Protein AF-A0A2I4DVZ6-F1 (afdb_monomer)

Structure (mmCIF, N/CA/C/O backbone):
data_AF-A0A2I4DVZ6-F1
#
_entry.id   AF-A0A2I4DVZ6-F1
#
loop_
_atom_site.group_PDB
_atom_site.id
_atom_site.type_symbol
_atom_site.label_atom_id
_atom_site.label_alt_id
_atom_site.label_comp_id
_atom_site.label_asym_id
_atom_site.label_entity_id
_atom_site.label_seq_id
_atom_site.pdbx_PDB_ins_code
_atom_site.Cartn_x
_atom_site.Cartn_y
_atom_site.Cartn_z
_atom_site.occupancy
_atom_site.B_iso_or_equiv
_atom_site.auth_seq_id
_atom_site.auth_comp_id
_atom_site.auth_asym_id
_atom_site.auth_atom_id
_atom_site.pdbx_PDB_model_num
ATOM 1 N N . MET A 1 1 ? -1.528 18.525 6.954 1.00 49.19 1 MET A N 1
ATOM 2 C CA . MET A 1 1 ? -0.733 17.427 6.354 1.00 49.19 1 MET A CA 1
ATOM 3 C C . MET A 1 1 ? -0.981 17.253 4.850 1.00 49.19 1 MET A C 1
ATOM 5 O O . MET A 1 1 ? -0.132 16.685 4.184 1.00 49.19 1 MET A O 1
ATOM 9 N N . SER A 1 2 ? -2.078 17.773 4.291 1.00 49.25 2 SER A N 1
ATOM 10 C CA . SER A 1 2 ? -2.538 17.444 2.931 1.00 49.25 2 SER A CA 1
ATOM 11 C C . SER A 1 2 ? -1.790 18.159 1.787 1.00 49.25 2 SER A C 1
ATOM 13 O O . SER A 1 2 ? -1.613 17.580 0.728 1.00 49.25 2 SER A O 1
ATOM 15 N N . GLY A 1 3 ? -1.246 19.364 2.003 1.00 52.72 3 GLY A N 1
ATOM 16 C CA . GLY A 1 3 ? -0.707 20.190 0.906 1.00 52.72 3 GLY A CA 1
ATOM 17 C C . GLY A 1 3 ? 0.559 19.681 0.194 1.00 52.72 3 GLY A C 1
ATOM 18 O O . GLY A 1 3 ? 0.862 20.164 -0.888 1.00 52.72 3 GLY A O 1
ATOM 19 N N . ASN A 1 4 ? 1.305 18.727 0.767 1.00 62.25 4 ASN A N 1
ATOM 20 C CA . ASN A 1 4 ? 2.513 18.169 0.131 1.00 62.25 4 ASN A CA 1
ATOM 21 C C . ASN A 1 4 ? 2.251 16.815 -0.553 1.00 62.25 4 ASN A C 1
ATOM 23 O O . ASN A 1 4 ? 3.006 16.432 -1.434 1.00 62.25 4 ASN A O 1
ATOM 27 N N . LEU A 1 5 ? 1.181 16.104 -0.178 1.00 64.12 5 LEU A N 1
ATOM 28 C CA . LEU A 1 5 ? 0.854 14.775 -0.717 1.00 64.12 5 LEU A CA 1
ATOM 29 C C . LEU A 1 5 ? 0.098 14.833 -2.052 1.00 64.12 5 LEU A C 1
ATOM 31 O O . LEU A 1 5 ? 0.003 13.818 -2.734 1.00 64.12 5 LEU A O 1
ATOM 35 N N . ASP A 1 6 ? -0.414 16.011 -2.416 1.00 65.38 6 ASP A N 1
ATOM 36 C CA . ASP A 1 6 ? -1.144 16.252 -3.666 1.00 65.38 6 ASP A CA 1
ATOM 37 C C . ASP A 1 6 ? -0.247 16.802 -4.795 1.00 65.38 6 ASP A C 1
ATOM 39 O O . ASP A 1 6 ? -0.728 17.054 -5.902 1.00 65.38 6 ASP A O 1
ATOM 43 N N . ARG A 1 7 ? 1.058 17.010 -4.546 1.00 78.50 7 ARG A N 1
ATOM 44 C CA . ARG A 1 7 ? 1.997 17.453 -5.591 1.00 78.50 7 ARG A CA 1
ATOM 45 C C . ARG A 1 7 ? 2.397 16.294 -6.501 1.00 78.50 7 ARG A C 1
ATOM 47 O O . ARG A 1 7 ? 2.385 15.138 -6.091 1.00 78.50 7 ARG A O 1
ATOM 54 N N . MET A 1 8 ? 2.798 16.617 -7.730 1.00 77.94 8 MET A N 1
ATOM 55 C CA . MET A 1 8 ? 3.364 15.618 -8.635 1.00 77.94 8 MET A CA 1
ATOM 56 C C . MET A 1 8 ? 4.673 15.070 -8.065 1.00 77.94 8 MET A C 1
ATOM 58 O O . MET A 1 8 ? 5.548 15.837 -7.663 1.00 77.94 8 MET A O 1
ATOM 62 N N . PHE A 1 9 ? 4.780 13.745 -8.053 1.00 84.12 9 PHE A N 1
ATOM 63 C CA . PHE A 1 9 ? 5.995 13.038 -7.672 1.00 84.12 9 PHE A CA 1
ATOM 64 C C . PHE A 1 9 ? 7.035 13.120 -8.789 1.00 84.12 9 PHE A C 1
ATOM 66 O O . PHE A 1 9 ? 6.673 13.201 -9.968 1.00 84.12 9 PHE A O 1
ATOM 73 N N . THR A 1 10 ? 8.317 13.076 -8.431 1.00 87.50 10 THR A N 1
ATOM 74 C CA . THR A 1 10 ? 9.420 13.115 -9.406 1.00 87.50 10 THR A CA 1
ATOM 75 C C . THR A 1 10 ? 10.252 11.832 -9.405 1.00 87.50 10 THR A C 1
ATOM 77 O O . THR A 1 10 ? 10.229 11.051 -8.451 1.00 87.50 10 THR A O 1
ATOM 80 N N . SER A 1 11 ? 11.015 11.602 -10.476 1.00 85.94 11 SER A N 1
ATOM 81 C CA . SER A 1 11 ? 11.951 10.472 -10.592 1.00 85.94 11 SER A CA 1
ATOM 82 C C . SER A 1 11 ? 12.989 10.448 -9.470 1.00 85.94 11 SER A C 1
ATOM 84 O O . SER A 1 11 ? 13.384 9.378 -9.004 1.00 85.94 11 SER A O 1
ATOM 86 N N . GLU A 1 12 ? 13.410 11.618 -8.992 1.00 86.25 12 GLU A N 1
ATOM 87 C CA . GLU A 1 12 ? 14.394 11.747 -7.915 1.00 86.25 12 GLU A CA 1
ATOM 88 C C . GLU A 1 12 ? 13.819 11.245 -6.589 1.00 86.25 12 GLU A C 1
ATOM 90 O O . GLU A 1 12 ? 14.524 10.592 -5.819 1.00 86.25 12 GLU A O 1
ATOM 95 N N . GLU A 1 13 ? 12.532 11.495 -6.336 1.00 85.88 13 GLU A N 1
ATOM 96 C CA . GLU A 1 13 ? 11.837 10.994 -5.150 1.00 85.88 13 GLU A 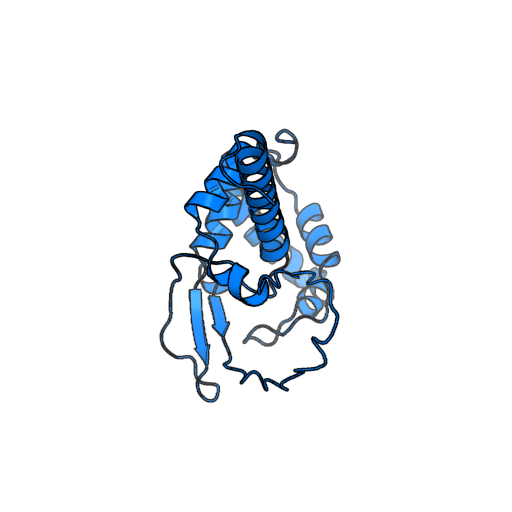CA 1
ATOM 97 C C . GLU A 1 13 ? 11.685 9.475 -5.192 1.00 85.88 13 GLU A C 1
ATOM 99 O O . GLU A 1 13 ? 11.885 8.813 -4.171 1.00 85.88 13 GLU A O 1
ATOM 104 N N . VAL A 1 14 ? 11.417 8.910 -6.374 1.00 85.75 14 VAL A N 1
ATOM 105 C CA . VAL A 1 14 ? 11.380 7.453 -6.572 1.00 85.75 14 VAL A CA 1
ATOM 106 C C . VAL A 1 14 ? 12.756 6.838 -6.299 1.00 85.75 14 VAL A C 1
ATOM 108 O O . VAL A 1 14 ? 12.863 5.874 -5.536 1.00 85.75 14 VAL A O 1
ATOM 111 N N . ALA A 1 15 ? 13.823 7.422 -6.850 1.00 85.31 15 ALA A N 1
ATOM 112 C CA . ALA A 1 15 ? 15.191 6.958 -6.623 1.00 85.31 15 ALA A CA 1
ATOM 113 C C . ALA A 1 15 ? 15.602 7.071 -5.144 1.00 85.31 15 ALA A C 1
ATOM 115 O O . ALA A 1 15 ? 16.222 6.160 -4.588 1.00 85.31 15 ALA A O 1
ATOM 116 N N . ALA A 1 16 ? 15.246 8.176 -4.484 1.00 85.94 16 ALA A N 1
ATOM 117 C CA . ALA A 1 16 ? 15.512 8.381 -3.064 1.00 85.94 16 ALA A CA 1
ATOM 118 C C . ALA A 1 16 ? 14.758 7.365 -2.194 1.00 85.94 16 ALA A C 1
ATOM 120 O O . ALA A 1 16 ? 15.347 6.796 -1.272 1.00 85.94 16 ALA A O 1
ATOM 121 N N . ALA A 1 17 ? 13.491 7.089 -2.511 1.00 84.88 17 ALA A N 1
ATOM 122 C CA . ALA A 1 17 ? 12.693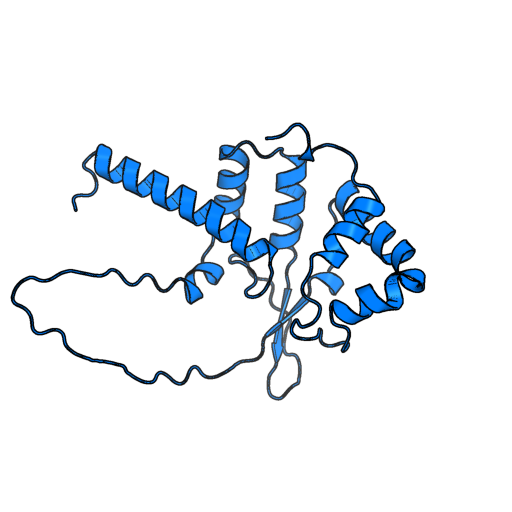 6.087 -1.816 1.00 84.88 17 ALA A CA 1
ATOM 123 C C . ALA A 1 17 ? 13.289 4.680 -1.970 1.00 84.88 17 ALA A C 1
ATOM 125 O O . ALA A 1 17 ? 13.401 3.958 -0.979 1.00 84.88 17 ALA A O 1
ATOM 126 N N . LEU A 1 18 ? 13.742 4.305 -3.174 1.00 83.31 18 LEU A N 1
ATOM 127 C CA . LEU A 1 18 ? 14.398 3.014 -3.398 1.00 83.31 18 LEU A CA 1
ATOM 128 C C . LEU A 1 18 ? 15.679 2.872 -2.564 1.00 83.31 18 LEU A C 1
ATOM 130 O O . LEU A 1 18 ? 15.914 1.817 -1.976 1.00 83.31 18 LEU A O 1
ATOM 134 N N . LYS A 1 19 ? 16.493 3.927 -2.468 1.00 82.44 19 LYS A N 1
ATOM 135 C CA . LYS A 1 19 ? 17.742 3.920 -1.683 1.00 82.44 19 LYS A CA 1
ATOM 136 C C . LYS A 1 19 ? 17.515 3.796 -0.174 1.00 82.44 19 LYS A C 1
ATOM 138 O O . LYS A 1 19 ? 18.383 3.292 0.528 1.00 82.44 19 LYS A O 1
ATOM 143 N N . GLN A 1 20 ? 16.356 4.221 0.330 1.00 82.00 20 GLN A N 1
ATOM 144 C CA . GLN A 1 20 ? 15.986 4.059 1.743 1.00 82.00 20 GLN A CA 1
ATOM 145 C C . GLN A 1 20 ? 15.523 2.633 2.081 1.00 82.00 20 GLN A C 1
ATOM 147 O O . GLN A 1 20 ? 15.426 2.271 3.256 1.00 82.00 20 GLN A O 1
ATOM 152 N N . MET A 1 21 ? 15.221 1.804 1.078 1.00 78.25 21 MET A N 1
ATOM 153 C CA . MET A 1 21 ? 14.812 0.422 1.306 1.00 78.25 21 MET A CA 1
ATOM 154 C C . MET A 1 21 ? 16.009 -0.458 1.678 1.00 78.25 21 MET A C 1
ATOM 156 O O . MET A 1 21 ? 17.086 -0.363 1.095 1.00 78.25 21 MET A O 1
ATOM 160 N N . SER A 1 22 ? 15.801 -1.379 2.623 1.00 73.12 22 SER A N 1
ATOM 161 C CA . SER A 1 22 ? 16.822 -2.372 2.970 1.00 73.12 22 SER A CA 1
ATOM 162 C C . SER A 1 22 ? 17.122 -3.295 1.771 1.00 73.12 22 SER A C 1
ATOM 164 O O . SER A 1 22 ? 16.170 -3.849 1.201 1.00 73.12 22 SER A O 1
ATOM 166 N N . PRO A 1 23 ? 18.406 -3.498 1.407 1.00 65.00 23 PRO A N 1
ATOM 167 C CA . PRO A 1 23 ? 18.804 -4.342 0.276 1.00 65.00 23 PRO A CA 1
ATOM 168 C C . PRO A 1 23 ? 18.523 -5.834 0.510 1.00 65.00 23 PRO A C 1
ATOM 170 O O . PRO A 1 23 ? 18.229 -6.560 -0.438 1.00 65.00 23 PRO A O 1
ATOM 173 N N . PHE A 1 24 ? 18.541 -6.283 1.771 1.00 59.09 24 PHE A N 1
ATOM 174 C CA . PHE A 1 24 ? 18.446 -7.694 2.166 1.00 59.09 24 PHE A CA 1
ATOM 175 C C . PHE A 1 24 ? 17.044 -8.087 2.647 1.00 59.09 24 PHE A C 1
ATOM 177 O O . PHE A 1 24 ? 16.859 -8.576 3.762 1.00 59.09 24 PHE A O 1
ATOM 184 N N . LYS A 1 25 ? 16.032 -7.871 1.803 1.00 63.47 25 LYS A N 1
ATOM 185 C CA . LYS A 1 25 ? 14.691 -8.437 2.022 1.00 63.47 25 LYS A CA 1
ATOM 186 C C . LYS A 1 25 ? 14.545 -9.786 1.328 1.00 63.47 25 LYS A C 1
ATOM 188 O O . LYS A 1 25 ? 15.261 -10.069 0.371 1.00 63.47 25 LYS A O 1
ATOM 193 N N . SER A 1 26 ? 13.602 -10.600 1.808 1.00 56.78 26 SER A N 1
ATOM 194 C CA . SER A 1 26 ? 13.258 -11.877 1.182 1.00 56.78 26 SER A CA 1
ATOM 195 C C . SER A 1 26 ? 13.054 -11.686 -0.328 1.00 56.78 26 SER A C 1
ATOM 197 O O . SER A 1 26 ? 12.267 -10.818 -0.718 1.00 56.78 26 SER A O 1
ATOM 199 N N . PRO A 1 27 ? 13.779 -12.439 -1.172 1.00 56.91 27 PRO A N 1
ATOM 200 C CA . PRO A 1 27 ? 13.722 -12.263 -2.614 1.00 56.91 27 PRO A CA 1
ATOM 201 C C . PRO A 1 27 ? 12.322 -12.583 -3.137 1.00 56.91 27 PRO A C 1
ATOM 203 O O . PRO A 1 27 ? 11.638 -13.484 -2.642 1.00 56.91 27 PRO A O 1
ATOM 206 N N . ARG A 1 28 ? 11.892 -11.831 -4.154 1.00 59.50 28 ARG A N 1
ATOM 207 C CA . ARG A 1 28 ? 10.698 -12.179 -4.927 1.00 59.50 28 ARG A CA 1
ATOM 208 C C . ARG A 1 28 ? 10.927 -13.529 -5.634 1.00 59.50 28 ARG A C 1
ATOM 210 O O . ARG A 1 28 ? 12.074 -13.931 -5.821 1.00 59.50 28 ARG A O 1
ATOM 217 N N . PRO A 1 29 ? 9.866 -14.218 -6.083 1.00 54.62 29 PRO A N 1
ATOM 218 C CA . PRO A 1 29 ? 9.982 -15.489 -6.809 1.00 54.62 29 PRO A CA 1
ATOM 219 C C . PRO A 1 29 ? 10.889 -15.434 -8.049 1.00 54.62 29 PRO A C 1
ATOM 221 O O . PRO A 1 29 ? 11.426 -16.452 -8.461 1.00 54.62 29 PRO A O 1
ATOM 224 N N . ASN A 1 30 ? 11.082 -14.243 -8.627 1.00 59.81 30 ASN A N 1
ATOM 225 C CA . ASN A 1 30 ? 11.993 -13.987 -9.745 1.00 59.81 30 ASN A CA 1
ATOM 226 C C . ASN A 1 30 ? 13.470 -13.815 -9.328 1.00 59.81 30 ASN A C 1
ATOM 228 O O . ASN A 1 30 ? 14.302 -13.512 -10.173 1.00 59.81 30 ASN A O 1
ATOM 232 N N . GLY A 1 31 ? 13.802 -13.957 -8.042 1.00 61.25 31 GLY A N 1
ATOM 233 C CA . GLY A 1 31 ? 15.165 -13.857 -7.513 1.00 61.25 31 GLY A CA 1
ATOM 234 C C . GLY A 1 31 ? 15.686 -12.431 -7.304 1.00 61.25 31 GLY A C 1
ATOM 235 O O . GLY A 1 31 ? 16.722 -12.258 -6.665 1.00 61.25 31 GLY A O 1
ATOM 236 N N . PHE A 1 32 ? 14.973 -11.400 -7.765 1.00 67.38 32 PHE A N 1
ATOM 237 C CA . PHE A 1 32 ? 15.431 -10.013 -7.670 1.00 67.38 32 PHE A CA 1
ATOM 238 C C . PHE A 1 32 ? 14.908 -9.335 -6.398 1.00 67.38 32 PHE A C 1
ATOM 240 O O . PHE A 1 32 ? 13.723 -9.011 -6.271 1.00 67.38 32 PHE A O 1
ATOM 247 N N . GLY A 1 33 ? 15.807 -9.132 -5.433 1.00 69.69 33 GLY A N 1
ATOM 248 C CA . GLY A 1 33 ? 15.562 -8.321 -4.239 1.00 69.69 33 GLY A CA 1
ATOM 249 C C . GLY A 1 33 ? 15.765 -6.824 -4.492 1.00 69.69 33 GLY A C 1
ATOM 250 O O . GLY A 1 33 ? 16.215 -6.414 -5.558 1.00 69.69 33 GLY A O 1
ATOM 251 N N . THR A 1 34 ? 15.479 -5.995 -3.487 1.00 73.81 34 THR A N 1
ATOM 252 C CA . THR A 1 34 ? 15.689 -4.536 -3.550 1.00 73.81 34 THR A CA 1
ATOM 253 C C . THR A 1 34 ? 17.126 -4.166 -3.941 1.00 73.81 34 THR A C 1
ATOM 255 O O . THR A 1 34 ? 17.314 -3.233 -4.715 1.00 73.81 34 THR A O 1
ATOM 258 N N . GLY A 1 35 ? 18.124 -4.925 -3.465 1.00 76.81 35 GLY A N 1
ATOM 259 C CA . GLY A 1 35 ? 19.536 -4.704 -3.803 1.00 76.81 35 GLY A CA 1
ATOM 260 C C . GLY A 1 35 ? 19.816 -4.750 -5.308 1.00 76.81 35 GLY A C 1
ATOM 261 O O . GLY A 1 35 ? 20.518 -3.891 -5.815 1.00 76.81 35 GLY A O 1
ATOM 262 N N . PHE A 1 36 ? 19.157 -5.643 -6.058 1.00 81.94 36 PHE A N 1
ATOM 263 C CA . PHE A 1 36 ? 19.323 -5.714 -7.514 1.00 81.94 36 PHE A CA 1
ATOM 264 C C . PHE A 1 36 ? 18.955 -4.393 -8.203 1.00 81.94 36 PHE A C 1
ATOM 266 O O . PHE A 1 36 ? 19.691 -3.920 -9.065 1.00 81.94 36 PHE A O 1
ATOM 273 N N . TYR A 1 37 ? 17.840 -3.778 -7.799 1.00 81.00 37 TYR A N 1
ATOM 274 C CA . TYR A 1 37 ? 17.393 -2.501 -8.356 1.00 81.00 37 TYR A CA 1
ATOM 275 C C . TYR A 1 37 ? 18.269 -1.330 -7.910 1.00 81.00 37 TYR A C 1
ATOM 277 O O . TYR A 1 37 ? 18.390 -0.361 -8.652 1.00 81.00 37 TYR A O 1
ATOM 285 N N . GLN A 1 38 ? 18.865 -1.405 -6.717 1.00 83.94 38 GLN A N 1
ATOM 286 C CA . GLN A 1 38 ? 19.825 -0.406 -6.243 1.00 83.94 38 GLN A CA 1
ATOM 287 C C . GLN A 1 38 ? 21.131 -0.480 -7.045 1.00 83.94 38 GLN A C 1
ATOM 289 O O . GLN A 1 38 ? 21.622 0.556 -7.487 1.00 83.94 38 GLN A O 1
ATOM 294 N N . ASP A 1 39 ? 21.632 -1.691 -7.294 1.00 84.31 39 ASP A N 1
ATOM 295 C CA . ASP A 1 39 ? 22.885 -1.932 -8.016 1.00 84.31 39 ASP A CA 1
ATOM 296 C C . ASP A 1 39 ? 22.761 -1.634 -9.520 1.00 84.31 39 ASP A C 1
ATOM 298 O O . ASP A 1 39 ? 23.693 -1.119 -10.132 1.00 84.31 39 ASP A O 1
ATOM 302 N N . HIS A 1 40 ? 21.598 -1.907 -10.122 1.00 85.88 40 HIS A N 1
ATOM 303 C CA . HIS A 1 40 ? 21.353 -1.744 -11.564 1.00 85.88 40 HIS A CA 1
ATOM 304 C C . HIS A 1 40 ? 20.467 -0.530 -11.888 1.00 85.88 40 HIS A C 1
ATOM 306 O O . HIS A 1 40 ? 19.828 -0.479 -12.945 1.00 85.88 40 HIS A O 1
ATOM 312 N N . TRP A 1 41 ? 20.412 0.459 -10.987 1.00 86.75 41 TRP A N 1
ATOM 313 C CA . TRP A 1 41 ? 19.553 1.637 -11.148 1.00 86.75 41 TRP A CA 1
ATOM 314 C C . TRP A 1 41 ? 19.884 2.450 -12.405 1.00 86.75 41 TRP A C 1
ATOM 316 O O . TRP A 1 41 ? 18.985 3.017 -13.015 1.00 86.75 41 TRP A O 1
ATOM 326 N N . GLU A 1 42 ? 21.147 2.481 -12.835 1.00 86.81 42 GLU A N 1
ATOM 327 C CA . GLU A 1 42 ? 21.552 3.198 -14.055 1.00 86.81 42 GLU A CA 1
ATOM 328 C C . GLU A 1 42 ? 20.891 2.641 -15.322 1.00 86.81 42 GLU A C 1
ATOM 330 O O . GLU A 1 42 ? 20.629 3.389 -16.260 1.00 86.81 42 GLU A O 1
ATOM 335 N N . ILE A 1 43 ? 20.583 1.341 -15.334 1.00 86.94 43 ILE A N 1
ATOM 336 C CA . ILE A 1 43 ? 19.989 0.654 -16.484 1.00 86.94 43 ILE A CA 1
ATOM 337 C C . ILE A 1 43 ? 18.461 0.673 -16.373 1.00 86.94 43 ILE A C 1
ATOM 339 O O . ILE A 1 43 ? 17.769 1.061 -17.309 1.00 86.94 43 ILE A O 1
ATOM 343 N N . MET A 1 44 ? 17.930 0.287 -15.209 1.00 84.31 44 MET A N 1
ATOM 344 C CA . MET A 1 44 ? 16.490 0.060 -15.012 1.00 84.31 44 MET A CA 1
ATOM 345 C C . MET A 1 44 ? 15.740 1.281 -14.460 1.00 84.31 44 MET A C 1
ATOM 347 O O . MET A 1 44 ? 14.509 1.299 -14.434 1.00 84.31 44 MET A O 1
ATOM 351 N N . GLY A 1 45 ? 16.451 2.301 -13.974 1.00 85.75 45 GLY A N 1
ATOM 352 C CA . GLY A 1 45 ? 15.867 3.382 -13.178 1.00 85.75 45 GLY A CA 1
ATOM 353 C C . GLY A 1 45 ? 14.828 4.209 -13.926 1.00 85.75 45 GLY A C 1
ATOM 354 O O . GLY A 1 45 ? 13.843 4.629 -13.320 1.00 85.75 45 GLY A O 1
ATOM 355 N N . ASN A 1 46 ? 14.995 4.398 -15.238 1.00 87.50 46 ASN A N 1
ATOM 356 C CA . ASN A 1 46 ? 14.025 5.126 -16.056 1.00 87.50 46 ASN A CA 1
ATOM 357 C C . ASN A 1 46 ? 12.693 4.366 -16.163 1.00 87.50 46 ASN A C 1
ATOM 359 O O . ASN A 1 46 ? 11.641 4.920 -15.861 1.00 87.50 46 ASN A O 1
ATOM 363 N N . GLU A 1 47 ? 12.741 3.080 -16.511 1.00 85.56 47 GLU A N 1
ATOM 364 C CA . GLU A 1 47 ? 11.551 2.230 -16.655 1.00 85.56 47 GLU A CA 1
ATOM 365 C C . GLU A 1 47 ? 10.819 2.063 -15.319 1.00 85.56 47 GLU A C 1
ATOM 367 O O . GLU A 1 47 ? 9.597 2.214 -15.245 1.00 85.56 47 GLU A O 1
ATOM 372 N N . VAL A 1 48 ? 11.571 1.827 -14.237 1.00 85.69 48 VAL A N 1
ATOM 373 C CA . VAL A 1 48 ? 11.007 1.719 -12.885 1.00 85.69 48 VAL A CA 1
ATOM 374 C C . VAL A 1 48 ? 10.370 3.041 -12.458 1.00 85.69 48 VAL A C 1
ATOM 376 O O . VAL A 1 48 ? 9.264 3.038 -11.918 1.00 85.69 48 VAL A O 1
ATOM 379 N N . SER A 1 49 ? 11.023 4.176 -12.723 1.00 87.38 49 SER A N 1
ATOM 380 C CA . SER A 1 49 ? 10.472 5.493 -12.384 1.00 87.38 49 SER A CA 1
ATOM 381 C C . SER A 1 49 ? 9.202 5.792 -13.170 1.00 87.38 49 SER A C 1
ATOM 383 O O . SER A 1 49 ? 8.226 6.237 -12.574 1.00 87.38 49 SER A O 1
ATOM 385 N N . GLN A 1 50 ? 9.171 5.502 -14.471 1.00 87.44 50 GLN A N 1
ATOM 386 C CA . GLN A 1 50 ? 7.973 5.685 -15.294 1.00 87.44 50 GLN A CA 1
ATOM 387 C C . GLN A 1 50 ? 6.808 4.836 -14.785 1.00 87.44 50 GLN A C 1
ATOM 389 O O . GLN A 1 50 ? 5.730 5.375 -14.552 1.00 87.44 50 GLN A O 1
ATOM 394 N N . ALA A 1 51 ? 7.036 3.551 -14.503 1.00 85.25 51 ALA A N 1
ATOM 395 C CA . ALA A 1 51 ? 5.997 2.672 -13.973 1.00 85.25 51 ALA A CA 1
ATOM 396 C C . ALA A 1 51 ? 5.442 3.162 -12.620 1.00 85.25 51 ALA A C 1
ATOM 398 O O . ALA A 1 51 ? 4.231 3.136 -12.389 1.00 85.25 51 ALA A O 1
ATOM 399 N N . VAL A 1 52 ? 6.315 3.642 -11.724 1.00 85.81 52 VAL A N 1
ATOM 400 C CA . VAL A 1 52 ? 5.903 4.195 -10.423 1.00 85.81 52 VAL A CA 1
ATOM 401 C C . VAL A 1 52 ? 5.135 5.506 -10.596 1.00 85.81 52 VAL A C 1
ATOM 403 O O . VAL A 1 52 ? 4.092 5.685 -9.970 1.00 85.81 52 VAL A O 1
ATOM 406 N N . LEU A 1 53 ? 5.605 6.413 -11.451 1.00 87.69 53 LEU A N 1
ATOM 407 C CA . LEU A 1 53 ? 4.938 7.691 -11.706 1.00 87.69 53 LEU A CA 1
ATOM 408 C C . LEU A 1 53 ? 3.581 7.502 -12.394 1.00 87.69 53 LEU A C 1
ATOM 410 O O . LEU A 1 53 ? 2.616 8.173 -12.026 1.00 87.69 53 LEU A O 1
ATOM 414 N N . ASP A 1 54 ? 3.469 6.550 -13.319 1.00 88.06 54 ASP A N 1
ATOM 415 C CA . ASP A 1 54 ? 2.203 6.190 -13.957 1.00 88.06 54 ASP A CA 1
ATOM 416 C C . ASP A 1 54 ? 1.201 5.633 -12.946 1.00 88.06 54 ASP A C 1
ATOM 418 O O . ASP A 1 54 ? 0.021 5.999 -12.981 1.00 88.06 54 ASP A O 1
ATOM 422 N N . PHE A 1 55 ? 1.659 4.809 -11.999 1.00 86.94 55 PHE A N 1
ATOM 423 C CA . PHE A 1 55 ? 0.825 4.379 -10.881 1.00 86.94 55 PHE A CA 1
ATOM 424 C C . PHE A 1 55 ? 0.391 5.570 -10.019 1.00 86.94 55 PHE A C 1
ATOM 426 O O . PHE A 1 55 ? -0.796 5.714 -9.741 1.00 86.94 55 PHE A O 1
ATOM 433 N N . LEU A 1 56 ? 1.312 6.450 -9.626 1.00 85.62 56 LEU A N 1
ATOM 434 C CA . LEU A 1 56 ? 1.001 7.597 -8.764 1.00 85.62 56 LEU A CA 1
ATOM 435 C C . LEU A 1 56 ? 0.050 8.598 -9.436 1.00 85.62 56 LEU A C 1
ATOM 437 O O . LEU A 1 56 ? -0.738 9.254 -8.756 1.00 85.62 56 LEU A O 1
ATOM 441 N N . LYS A 1 57 ? 0.083 8.689 -10.768 1.00 85.25 57 LYS A N 1
ATOM 442 C CA . LYS A 1 57 ? -0.795 9.558 -11.556 1.00 85.25 57 LYS A CA 1
ATOM 443 C C . LYS A 1 57 ? -2.171 8.939 -11.800 1.00 85.25 57 LYS A C 1
ATOM 445 O O . LYS A 1 57 ? -3.190 9.592 -11.583 1.00 85.25 57 LYS A O 1
ATOM 450 N N . ASN A 1 58 ? -2.216 7.689 -12.253 1.00 85.56 58 ASN A N 1
ATOM 451 C CA . ASN A 1 58 ? -3.462 7.056 -12.695 1.00 85.56 58 ASN A CA 1
ATOM 452 C C . ASN A 1 58 ? -4.156 6.296 -11.551 1.00 85.56 58 ASN A C 1
ATOM 454 O O . ASN A 1 58 ? -5.384 6.240 -11.472 1.00 85.56 58 ASN A O 1
ATOM 458 N N . GLY A 1 59 ? -3.384 5.777 -10.601 1.00 83.75 59 GLY A N 1
ATOM 459 C CA . GLY A 1 59 ? -3.840 4.964 -9.474 1.00 83.75 59 GLY A CA 1
ATOM 460 C C . GLY A 1 59 ? -4.106 3.504 -9.823 1.00 83.75 59 GLY A C 1
ATOM 461 O O . GLY A 1 59 ? -4.800 2.828 -9.083 1.00 83.75 59 GLY A O 1
ATOM 462 N N . HIS A 1 60 ? -3.585 3.012 -10.946 1.00 82.56 60 HIS A N 1
ATOM 463 C CA . HIS A 1 60 ? -3.780 1.627 -11.373 1.00 82.56 60 HIS A CA 1
ATOM 464 C C . HIS A 1 60 ? -2.520 0.818 -11.086 1.00 82.56 60 HIS A C 1
ATOM 466 O O . HIS A 1 60 ? -1.508 0.981 -11.766 1.00 82.56 60 HIS A O 1
ATOM 472 N N . MET A 1 61 ? -2.573 -0.042 -10.067 1.00 80.25 61 MET A N 1
ATOM 473 C CA . MET A 1 61 ? -1.464 -0.938 -9.739 1.00 80.25 61 MET A CA 1
ATOM 474 C C . MET A 1 61 ? -1.441 -2.117 -10.731 1.00 80.25 61 MET A C 1
ATOM 476 O O . MET A 1 61 ? -2.449 -2.822 -10.852 1.00 80.25 61 MET A O 1
ATOM 480 N N . PRO A 1 62 ? -0.316 -2.390 -11.418 1.00 75.69 62 PRO A N 1
ATOM 481 C CA . PRO A 1 62 ? -0.173 -3.607 -12.211 1.00 75.69 62 PRO A CA 1
ATOM 482 C C . PRO A 1 62 ? -0.337 -4.843 -11.317 1.00 75.69 62 PRO A C 1
ATOM 484 O O . PRO A 1 62 ? 0.381 -4.999 -10.327 1.00 75.69 62 PRO A O 1
ATOM 487 N N . ARG A 1 63 ? -1.286 -5.731 -11.646 1.00 68.62 63 ARG A N 1
ATOM 488 C CA . ARG A 1 63 ? -1.646 -6.879 -10.785 1.00 68.62 63 ARG A CA 1
ATOM 489 C C . ARG A 1 63 ? -0.460 -7.806 -10.520 1.00 68.62 63 ARG A C 1
ATOM 491 O O . ARG A 1 63 ? -0.305 -8.291 -9.403 1.00 68.62 63 ARG A O 1
ATOM 498 N N . ASP A 1 64 ? 0.413 -7.962 -11.510 1.00 69.50 64 ASP A N 1
ATOM 499 C CA . ASP A 1 64 ? 1.597 -8.822 -11.429 1.00 69.50 64 ASP A CA 1
ATOM 500 C C . ASP A 1 64 ? 2.630 -8.302 -10.415 1.00 69.50 64 ASP A C 1
ATOM 502 O O . ASP A 1 64 ? 3.363 -9.081 -9.803 1.00 69.50 64 ASP A O 1
ATOM 506 N N . LEU A 1 65 ? 2.657 -6.987 -10.160 1.00 72.31 65 LEU A N 1
ATOM 507 C CA . LEU A 1 65 ? 3.540 -6.390 -9.154 1.00 72.31 65 LEU A CA 1
ATOM 508 C C . LEU A 1 65 ? 3.036 -6.610 -7.725 1.00 72.31 65 LEU A C 1
ATOM 510 O O . LEU A 1 65 ? 3.856 -6.594 -6.796 1.00 72.31 65 LEU A O 1
ATOM 514 N N . ASN A 1 66 ? 1.727 -6.829 -7.552 1.00 77.56 66 ASN A N 1
ATOM 515 C CA . ASN A 1 66 ? 1.071 -6.963 -6.251 1.00 77.56 66 ASN A CA 1
ATOM 516 C C . ASN A 1 66 ? 0.634 -8.401 -5.911 1.00 77.56 66 ASN A C 1
ATOM 518 O O . ASN A 1 66 ? -0.180 -8.613 -5.009 1.00 77.56 66 ASN A O 1
ATOM 522 N N . HIS A 1 67 ? 1.200 -9.396 -6.597 1.00 80.19 67 HIS A N 1
ATOM 523 C CA . HIS A 1 67 ? 1.041 -10.809 -6.262 1.00 80.19 67 HIS A CA 1
ATOM 524 C C . HIS A 1 67 ? 2.099 -11.270 -5.248 1.00 80.19 67 HIS A C 1
ATOM 526 O O . HIS A 1 67 ? 3.271 -10.896 -5.333 1.00 80.19 67 HIS A O 1
ATOM 532 N N . THR A 1 68 ? 1.708 -12.081 -4.265 1.00 78.12 68 THR A N 1
ATOM 533 C CA . THR A 1 68 ? 2.598 -12.577 -3.203 1.00 78.12 68 THR A CA 1
ATOM 534 C C . THR A 1 68 ? 2.443 -14.083 -3.009 1.00 78.12 68 THR A C 1
ATOM 536 O O . THR A 1 68 ? 1.337 -14.602 -2.929 1.00 78.12 68 THR A O 1
ATOM 539 N N . HIS A 1 69 ? 3.564 -14.787 -2.873 1.00 77.44 69 HIS A N 1
ATOM 540 C CA . HIS A 1 69 ? 3.562 -16.214 -2.566 1.00 77.44 69 HIS A CA 1
ATOM 541 C C . HIS A 1 69 ? 3.661 -16.417 -1.056 1.00 77.44 69 HIS A C 1
ATOM 543 O O . HIS A 1 69 ? 4.561 -15.875 -0.410 1.00 77.44 69 HIS A O 1
ATOM 549 N N . ILE A 1 70 ? 2.741 -17.196 -0.494 1.00 76.81 70 ILE A N 1
ATOM 550 C CA . ILE A 1 70 ? 2.700 -17.507 0.934 1.00 76.81 70 ILE A CA 1
ATOM 551 C C . ILE A 1 70 ? 3.223 -18.927 1.133 1.00 76.81 70 ILE A C 1
ATOM 553 O O . ILE A 1 70 ? 2.624 -19.893 0.663 1.00 76.81 70 ILE A O 1
ATOM 557 N N . ALA A 1 71 ? 4.330 -19.055 1.863 1.00 71.88 71 ALA A N 1
ATOM 558 C CA . ALA A 1 71 ? 4.831 -20.341 2.330 1.00 71.88 71 ALA A CA 1
ATOM 559 C C . ALA A 1 71 ? 4.294 -20.630 3.739 1.00 71.88 71 ALA A C 1
ATOM 561 O O . ALA A 1 71 ? 4.375 -19.784 4.632 1.00 71.88 71 ALA A O 1
ATOM 562 N N . MET A 1 72 ? 3.761 -21.833 3.954 1.00 68.62 72 MET A N 1
ATOM 563 C CA . MET A 1 72 ? 3.337 -22.268 5.284 1.00 68.62 72 MET A CA 1
ATOM 564 C C . MET A 1 72 ? 4.553 -22.704 6.103 1.00 68.62 72 MET A C 1
ATOM 566 O O . MET A 1 72 ? 5.186 -23.712 5.797 1.00 68.62 72 MET A O 1
ATOM 570 N N . ILE A 1 73 ? 4.864 -21.957 7.162 1.00 67.94 73 ILE A N 1
ATOM 571 C CA . ILE A 1 73 ? 5.908 -22.313 8.128 1.00 67.94 73 ILE A CA 1
ATOM 572 C C . ILE A 1 73 ? 5.220 -22.693 9.446 1.00 67.94 73 ILE A C 1
ATOM 574 O O . ILE A 1 73 ? 4.572 -21.834 10.055 1.00 67.94 73 ILE A O 1
ATOM 578 N N . PRO A 1 74 ? 5.331 -23.952 9.912 1.00 53.25 74 PRO A N 1
ATOM 579 C CA . PRO A 1 74 ? 4.785 -24.353 11.203 1.00 53.25 74 PRO A CA 1
ATOM 580 C C . PRO A 1 74 ? 5.397 -23.520 12.336 1.00 53.25 74 PRO A C 1
ATOM 582 O O . PRO A 1 74 ? 6.612 -23.523 12.538 1.00 53.25 74 PRO A O 1
ATOM 585 N N . LYS A 1 75 ? 4.563 -22.811 13.107 1.00 51.72 75 LYS A N 1
ATOM 586 C CA . LYS A 1 75 ? 5.010 -22.168 14.351 1.00 51.72 75 LYS A CA 1
ATOM 587 C C . LYS A 1 75 ? 5.271 -23.262 15.390 1.00 51.72 75 LYS A C 1
ATOM 589 O O . LYS A 1 75 ? 4.326 -23.837 15.924 1.00 51.72 75 LYS A O 1
ATOM 594 N N . LEU A 1 76 ? 6.539 -23.531 15.707 1.00 54.03 76 LEU A N 1
ATOM 595 C CA . LEU A 1 76 ? 6.908 -24.319 16.886 1.00 54.03 76 LEU A CA 1
ATOM 596 C C . LEU A 1 76 ? 6.564 -23.499 18.141 1.00 54.03 76 LEU A C 1
ATOM 598 O O . LEU A 1 76 ? 7.323 -22.634 18.573 1.00 54.03 76 LEU A O 1
ATOM 602 N N . LEU A 1 77 ? 5.378 -23.732 18.704 1.00 50.56 77 LEU A N 1
ATOM 603 C CA . LEU A 1 77 ? 4.967 -23.186 19.996 1.00 50.56 77 LEU A CA 1
ATOM 604 C C . LEU A 1 77 ? 5.805 -23.844 21.099 1.00 50.56 77 LEU A C 1
ATOM 606 O O . LEU A 1 77 ? 5.428 -24.873 21.651 1.00 50.56 77 LEU A O 1
ATOM 610 N N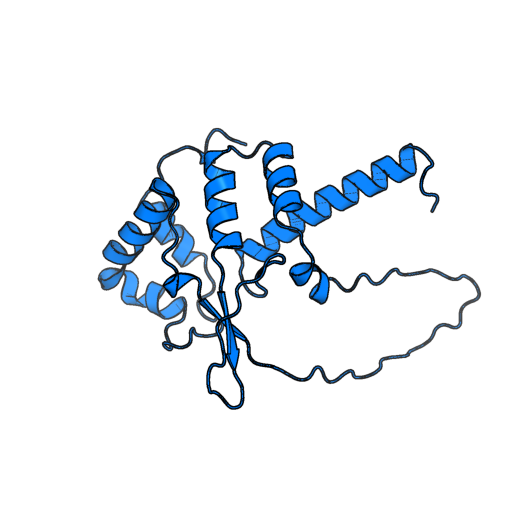 . HIS A 1 78 ? 6.952 -23.253 21.432 1.00 48.75 78 HIS A N 1
ATOM 611 C CA . HIS A 1 78 ? 7.622 -23.577 22.685 1.00 48.75 78 HIS A CA 1
ATOM 612 C C . HIS A 1 78 ? 6.857 -22.890 23.821 1.00 48.75 78 HIS A C 1
ATOM 614 O O . HIS A 1 78 ? 6.980 -21.686 24.057 1.00 48.75 78 HIS A O 1
ATOM 620 N N . THR A 1 79 ? 6.018 -23.665 24.497 1.00 43.59 79 THR A N 1
ATOM 621 C CA . THR A 1 79 ? 5.192 -23.267 25.636 1.00 43.59 79 THR A CA 1
ATOM 622 C C . THR A 1 79 ? 6.059 -22.706 26.769 1.00 43.59 79 THR A C 1
ATOM 624 O O . THR A 1 79 ? 6.586 -23.450 27.588 1.00 43.59 79 THR A O 1
ATOM 627 N N . MET A 1 80 ? 6.211 -21.383 26.854 1.00 40.97 80 MET A N 1
ATOM 628 C CA . MET A 1 80 ? 6.697 -20.725 28.070 1.00 40.97 80 MET A CA 1
ATOM 629 C C . MET A 1 80 ? 5.511 -20.429 28.990 1.00 40.97 80 MET A C 1
ATOM 631 O O . MET A 1 80 ? 5.032 -19.303 29.087 1.00 40.97 80 MET A O 1
ATOM 635 N N . GLN A 1 81 ? 5.028 -21.462 29.679 1.00 51.59 81 GLN A N 1
ATOM 636 C CA . GLN A 1 81 ? 4.273 -21.291 30.918 1.00 51.59 81 GLN A CA 1
ATOM 637 C C . GLN A 1 81 ? 5.290 -21.118 32.051 1.00 51.59 81 GLN A C 1
ATOM 639 O O . GLN A 1 81 ? 5.763 -22.096 32.622 1.00 51.59 81 GLN A O 1
ATOM 644 N N . SER A 1 82 ? 5.669 -19.879 32.368 1.00 51.12 82 SER A N 1
ATOM 645 C CA . SER A 1 82 ? 6.503 -19.601 33.542 1.00 51.12 82 SER A CA 1
ATOM 646 C C . SER A 1 82 ? 5.855 -18.543 34.434 1.00 51.12 82 SER A C 1
ATOM 648 O O . SER A 1 82 ? 5.839 -17.360 34.117 1.00 51.12 82 SER A O 1
ATOM 650 N N . ARG A 1 83 ? 5.340 -19.045 35.567 1.00 49.41 83 ARG A N 1
ATOM 651 C CA . ARG A 1 83 ? 5.090 -18.390 36.866 1.00 49.41 83 ARG A CA 1
ATOM 652 C C . ARG A 1 83 ? 4.067 -17.242 36.932 1.00 49.41 83 ARG A C 1
ATOM 654 O O . ARG A 1 83 ? 4.427 -16.078 37.036 1.00 49.41 83 ARG A O 1
ATOM 661 N N . GLN A 1 84 ? 2.794 -17.603 37.111 1.00 52.12 84 GLN A N 1
ATOM 662 C CA . GLN A 1 84 ? 1.824 -16.786 37.857 1.00 52.12 84 GLN A CA 1
ATOM 663 C C . GLN A 1 84 ? 1.674 -17.342 39.285 1.00 52.12 84 GLN A C 1
ATOM 665 O O . GLN A 1 84 ? 0.861 -18.226 39.536 1.00 52.12 84 GLN A O 1
ATOM 670 N N . LYS A 1 85 ? 2.486 -16.863 40.233 1.00 50.47 85 LYS A N 1
ATOM 671 C CA . LYS A 1 85 ? 2.224 -17.012 41.677 1.00 50.47 85 LYS A CA 1
ATOM 672 C C . LYS A 1 85 ? 2.646 -15.723 42.385 1.00 50.47 85 LYS A C 1
ATOM 674 O O . LYS A 1 85 ? 3.785 -15.592 42.816 1.00 50.47 85 LYS A O 1
ATOM 679 N N . GLY A 1 86 ? 1.710 -14.782 42.476 1.00 53.81 86 GLY A N 1
ATOM 680 C CA . GLY A 1 86 ? 1.781 -13.550 43.264 1.00 53.81 86 GLY A CA 1
ATOM 681 C C . GLY A 1 86 ? 0.359 -13.131 43.656 1.00 53.81 86 GLY A C 1
ATOM 682 O O . GLY A 1 86 ? -0.576 -13.408 42.910 1.00 53.81 86 GLY A O 1
ATOM 683 N N . ARG A 1 87 ? 0.180 -12.553 44.851 1.00 52.38 87 ARG A N 1
ATOM 684 C CA . ARG A 1 87 ? -1.133 -12.238 45.460 1.00 52.38 87 ARG A CA 1
ATOM 685 C C . ARG A 1 87 ? -1.796 -10.949 44.940 1.00 52.38 87 ARG A C 1
ATOM 687 O O . ARG A 1 87 ? -2.910 -10.658 45.353 1.00 52.38 87 ARG A O 1
ATOM 694 N N . GLU A 1 88 ? -1.168 -10.243 44.005 1.00 52.81 88 GLU A N 1
ATOM 695 C CA . GLU A 1 88 ? -1.764 -9.142 43.241 1.00 52.81 88 GLU A CA 1
AT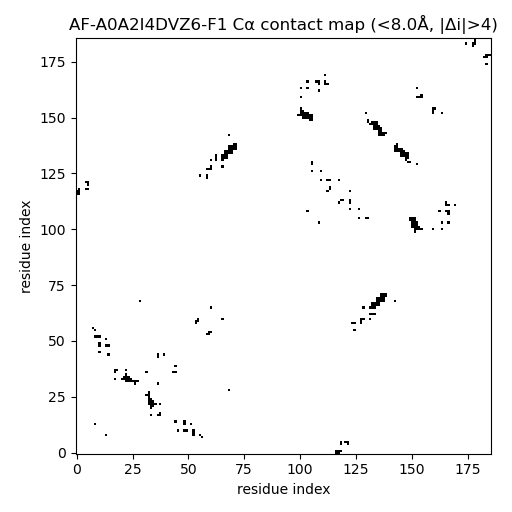OM 696 C C . GLU A 1 88 ? -1.738 -9.515 41.756 1.00 52.81 88 GLU A C 1
ATOM 698 O O . GLU A 1 88 ? -0.678 -9.737 41.168 1.00 52.81 88 GLU A O 1
ATOM 703 N N . GLY A 1 89 ? -2.917 -9.681 41.158 1.00 45.62 89 GLY A N 1
ATOM 704 C CA . GLY A 1 89 ? -3.050 -10.097 39.767 1.00 45.62 89 GLY A CA 1
ATOM 705 C C . GLY A 1 89 ? -2.923 -8.911 38.821 1.00 45.62 89 GLY A C 1
ATOM 706 O O . GLY A 1 89 ? -3.919 -8.265 38.518 1.00 45.62 89 GLY A O 1
ATOM 707 N N . SER A 1 90 ? -1.726 -8.632 38.309 1.00 45.78 90 SER A N 1
ATOM 708 C CA . SER A 1 90 ? -1.583 -7.768 37.134 1.00 45.78 90 SER A CA 1
ATOM 709 C C . SER A 1 90 ? -1.989 -8.553 35.883 1.00 45.78 90 SER A C 1
ATOM 711 O O . SER A 1 90 ? -1.310 -9.502 35.484 1.00 45.78 90 SER A O 1
ATOM 713 N N . MET A 1 91 ? -3.102 -8.172 35.255 1.00 48.12 91 MET A N 1
ATOM 714 C CA . MET A 1 91 ? -3.518 -8.739 33.973 1.00 48.12 91 MET A CA 1
ATOM 715 C C . MET A 1 91 ? -2.803 -8.006 32.836 1.00 48.12 91 MET A C 1
ATOM 717 O O . MET A 1 91 ? -3.192 -6.914 32.436 1.00 48.12 91 MET A O 1
ATOM 721 N N . ALA A 1 92 ? -1.757 -8.619 32.284 1.00 50.16 92 ALA A N 1
ATOM 722 C CA . ALA A 1 92 ? -1.191 -8.175 31.017 1.00 50.16 92 ALA A CA 1
ATOM 723 C C . ALA A 1 92 ? -2.052 -8.727 29.871 1.00 50.16 92 ALA A C 1
ATOM 725 O O . ALA A 1 92 ? -2.003 -9.921 29.565 1.00 50.16 92 ALA A O 1
ATOM 726 N N . ILE A 1 93 ? -2.848 -7.870 29.226 1.00 53.03 93 ILE A N 1
ATOM 727 C CA . ILE A 1 93 ? -3.569 -8.245 28.005 1.00 53.03 93 ILE A CA 1
ATOM 728 C C . ILE A 1 93 ? -2.547 -8.324 26.868 1.00 53.03 93 ILE A C 1
ATOM 730 O O . ILE A 1 93 ? -2.176 -7.324 26.254 1.00 53.03 93 ILE A O 1
ATOM 734 N N . LYS A 1 94 ? -2.072 -9.537 26.584 1.00 50.03 94 LYS A N 1
ATOM 735 C CA . LYS A 1 94 ? -1.215 -9.804 25.429 1.00 50.03 94 LYS A CA 1
ATOM 736 C C . LYS A 1 94 ? -2.084 -9.880 24.175 1.00 50.03 94 LYS A C 1
ATOM 738 O O . LYS A 1 94 ? -2.563 -10.944 23.798 1.00 50.03 94 LYS A O 1
ATOM 743 N N . LEU A 1 95 ? -2.303 -8.734 23.539 1.00 56.69 95 LEU A N 1
ATOM 744 C CA . LEU A 1 95 ? -2.917 -8.671 22.216 1.00 56.69 95 LEU A CA 1
ATOM 745 C C . LEU A 1 95 ? -1.948 -9.306 21.209 1.00 56.69 95 LEU A C 1
ATOM 747 O O . LEU A 1 95 ? -0.848 -8.797 20.993 1.00 56.69 95 LEU A O 1
ATOM 751 N N . GLU A 1 96 ? -2.323 -10.435 20.604 1.00 57.72 96 GLU A N 1
ATOM 752 C CA . GLU A 1 96 ? -1.527 -11.058 19.542 1.00 57.72 96 GLU A CA 1
ATOM 753 C C . GLU A 1 96 ? -1.546 -10.189 18.275 1.00 57.72 96 GLU A C 1
ATOM 755 O O . GLU A 1 96 ? -2.341 -10.394 17.357 1.00 57.72 96 GLU A O 1
ATOM 760 N N . MET A 1 97 ? -0.645 -9.205 18.219 1.00 56.44 97 MET A N 1
ATOM 761 C CA . MET A 1 97 ? -0.538 -8.266 17.097 1.00 56.44 97 MET A CA 1
ATOM 762 C C . MET A 1 97 ? -0.207 -8.960 15.770 1.00 56.44 97 MET A C 1
ATOM 764 O O . MET A 1 97 ? -0.598 -8.480 14.712 1.00 56.44 97 MET A O 1
ATOM 768 N N . SER A 1 98 ? 0.459 -10.117 15.806 1.00 50.50 98 SER A N 1
ATOM 769 C CA . SER A 1 98 ? 0.832 -10.871 14.603 1.00 50.50 98 SER A CA 1
ATOM 770 C C . SER A 1 98 ? -0.379 -11.282 13.757 1.00 50.50 98 SER A C 1
ATOM 772 O O . SER A 1 98 ? -0.298 -11.213 12.542 1.00 50.50 98 SER A O 1
ATOM 774 N N . ASN A 1 99 ? -1.506 -11.633 14.387 1.00 63.62 99 ASN A N 1
ATOM 775 C CA . ASN A 1 99 ? -2.757 -11.983 13.697 1.00 63.62 99 ASN A CA 1
ATOM 776 C C . ASN A 1 99 ? -3.671 -10.759 13.487 1.00 63.62 99 ASN A C 1
ATOM 778 O O . ASN A 1 99 ? -4.772 -10.880 12.945 1.00 63.62 99 ASN A O 1
ATOM 782 N N . ALA A 1 100 ? -3.276 -9.583 13.986 1.00 66.19 100 ALA A N 1
ATOM 783 C CA . ALA A 1 100 ? -4.072 -8.366 13.875 1.00 66.19 100 ALA A CA 1
ATOM 784 C C . ALA A 1 100 ? -3.962 -7.752 12.473 1.00 66.19 100 ALA A C 1
ATOM 786 O O . ALA A 1 100 ? -4.954 -7.216 11.980 1.00 66.19 100 ALA A O 1
ATOM 787 N N . TYR A 1 101 ? -2.810 -7.915 11.807 1.00 73.06 101 TYR A N 1
ATOM 788 C CA . TYR A 1 101 ? -2.619 -7.531 10.406 1.00 73.06 101 TYR A CA 1
ATOM 789 C C . TYR A 1 101 ? -3.676 -8.176 9.504 1.00 73.06 101 TYR A C 1
ATOM 791 O O . TYR A 1 101 ? -4.299 -7.462 8.730 1.00 73.06 101 TYR A O 1
ATOM 799 N N . ASP A 1 102 ? -3.989 -9.463 9.686 1.00 75.38 102 ASP A N 1
ATOM 800 C CA . ASP A 1 102 ? -4.965 -10.210 8.867 1.00 75.38 102 ASP A CA 1
ATOM 801 C C . ASP A 1 102 ? -6.433 -9.805 9.106 1.00 75.38 102 ASP A C 1
ATOM 803 O O . ASP A 1 102 ? -7.348 -10.225 8.390 1.00 75.38 102 ASP A O 1
ATOM 807 N N . ARG A 1 103 ? -6.695 -9.019 10.156 1.00 79.81 103 ARG A N 1
ATOM 808 C CA . ARG A 1 103 ? -8.054 -8.685 10.612 1.00 79.81 103 ARG A CA 1
ATOM 809 C C . ARG A 1 103 ? -8.475 -7.256 10.296 1.00 79.81 103 ARG A C 1
ATOM 811 O O . ARG A 1 103 ? -9.660 -6.952 10.447 1.00 79.81 103 ARG A O 1
ATOM 818 N N . VAL A 1 104 ? -7.556 -6.398 9.850 1.00 83.81 104 VAL A N 1
ATOM 819 C CA . VAL A 1 104 ? -7.853 -4.995 9.521 1.00 83.81 104 VAL A CA 1
ATOM 820 C C . VAL A 1 104 ? -8.897 -4.927 8.405 1.00 83.81 104 VAL A C 1
ATOM 822 O O . VAL A 1 104 ? -8.639 -5.340 7.278 1.00 83.81 104 VAL A O 1
ATOM 825 N N . LYS A 1 105 ? -10.084 -4.388 8.705 1.00 89.94 105 LYS A N 1
ATOM 826 C CA . LYS A 1 105 ? -11.100 -4.104 7.684 1.00 89.94 105 LYS A CA 1
ATOM 827 C C . LYS A 1 105 ? -10.661 -2.912 6.839 1.00 89.94 105 LYS A C 1
ATOM 829 O O . LYS A 1 105 ? -10.300 -1.871 7.383 1.00 89.94 105 LYS A O 1
ATOM 834 N N . TRP A 1 106 ? -10.741 -3.050 5.523 1.00 91.88 106 TRP A N 1
ATOM 835 C CA . TRP A 1 106 ? -10.314 -2.011 4.586 1.00 91.88 106 TRP A CA 1
ATOM 836 C C . TRP A 1 106 ? -11.160 -0.741 4.671 1.00 91.88 106 TRP A C 1
ATOM 838 O O . TRP A 1 106 ? -10.597 0.345 4.683 1.00 91.88 106 TRP A O 1
ATOM 848 N N . ASP A 1 107 ? -12.474 -0.865 4.855 1.00 91.31 107 ASP A N 1
ATOM 849 C CA . ASP A 1 107 ? -13.356 0.303 5.002 1.00 91.31 107 ASP A CA 1
ATOM 850 C C . ASP A 1 107 ? -13.041 1.104 6.274 1.00 91.31 107 ASP A C 1
ATOM 852 O O . ASP A 1 107 ? -13.136 2.328 6.297 1.00 91.31 107 ASP A O 1
ATOM 856 N N . TYR A 1 108 ? -12.614 0.414 7.339 1.00 89.56 108 TYR A N 1
ATOM 857 C CA . TYR A 1 108 ? -12.161 1.072 8.563 1.00 89.56 108 TYR A CA 1
ATOM 858 C C . TYR A 1 108 ? -10.851 1.830 8.337 1.00 89.56 108 TYR A C 1
ATOM 860 O O . TYR A 1 108 ? -10.732 2.977 8.764 1.00 89.56 108 TYR A O 1
ATOM 868 N N . LEU A 1 109 ? -9.886 1.211 7.649 1.00 89.31 109 LEU A N 1
ATOM 869 C CA . LEU A 1 109 ? -8.626 1.864 7.299 1.00 89.31 109 LEU A CA 1
ATOM 870 C C . LEU A 1 109 ? -8.873 3.115 6.446 1.00 89.31 109 LEU A C 1
ATOM 872 O O . LEU A 1 109 ? -8.365 4.181 6.777 1.00 89.31 109 LEU A O 1
ATOM 876 N N . GLU A 1 110 ? -9.691 3.004 5.399 1.00 92.12 110 GLU A N 1
ATOM 877 C CA . GLU A 1 110 ? -10.052 4.125 4.525 1.00 92.12 110 GLU A CA 1
ATOM 878 C C . GLU A 1 110 ? -10.693 5.274 5.317 1.00 92.12 110 GLU A C 1
ATOM 880 O O . GLU A 1 110 ? -10.259 6.424 5.216 1.00 92.12 110 GLU A O 1
ATOM 885 N N . ALA A 1 111 ? -11.659 4.961 6.187 1.00 89.62 111 ALA A N 1
ATOM 886 C CA . ALA A 1 111 ? -12.288 5.950 7.056 1.00 89.62 111 ALA A CA 1
ATOM 887 C C . ALA A 1 111 ? -11.285 6.615 8.016 1.00 89.62 111 ALA A C 1
ATOM 889 O O . ALA A 1 111 ? -11.375 7.820 8.259 1.00 89.62 111 ALA A O 1
ATOM 890 N N . MET A 1 112 ? -10.318 5.861 8.546 1.00 88.56 112 MET A N 1
ATOM 891 C CA . MET A 1 112 ? -9.264 6.399 9.411 1.00 88.56 112 MET A CA 1
ATOM 892 C C . MET A 1 112 ? -8.323 7.344 8.661 1.00 88.56 112 MET A C 1
ATOM 894 O O . MET A 1 112 ? -8.013 8.415 9.184 1.00 88.56 112 MET A O 1
ATOM 898 N N . LEU A 1 113 ? -7.916 7.000 7.436 1.00 88.44 113 LEU A N 1
ATOM 899 C CA . LEU A 1 113 ? -7.103 7.880 6.593 1.00 88.44 113 LEU A CA 1
ATOM 900 C C . LEU A 1 113 ? -7.832 9.207 6.326 1.00 88.44 113 LEU A C 1
ATOM 902 O O . LEU A 1 113 ? -7.277 10.285 6.540 1.00 88.44 113 LEU A O 1
ATOM 906 N N . ILE A 1 114 ? -9.111 9.144 5.958 1.00 89.38 114 ILE A N 1
ATOM 907 C CA . ILE A 1 114 ? -9.928 10.347 5.744 1.00 89.38 114 ILE A CA 1
ATOM 908 C C . ILE A 1 114 ? -10.037 11.164 7.039 1.00 89.38 114 ILE A C 1
ATOM 910 O O . ILE A 1 114 ? -9.848 12.381 7.029 1.00 89.38 114 ILE A O 1
ATOM 914 N N . LYS A 1 115 ? -10.291 10.507 8.177 1.00 86.25 115 LYS A N 1
ATOM 915 C CA . LYS A 1 115 ? -10.459 11.174 9.475 1.00 86.25 115 LYS A CA 1
ATOM 916 C C . LYS A 1 115 ? -9.184 11.858 9.977 1.00 86.25 115 LYS A C 1
ATOM 918 O O . LYS A 1 115 ? -9.279 12.892 10.631 1.00 86.25 115 LYS A O 1
ATOM 923 N N . LEU A 1 116 ? -8.010 11.312 9.663 1.00 83.75 116 LEU A N 1
ATOM 924 C CA . LEU A 1 116 ? -6.714 11.932 9.967 1.00 83.75 116 LEU A CA 1
ATOM 925 C C . LEU A 1 116 ? -6.352 13.084 9.010 1.00 83.75 116 LEU A C 1
ATOM 927 O O . LEU A 1 116 ? -5.325 13.736 9.194 1.00 83.75 116 LEU A O 1
ATOM 931 N N . GLY A 1 117 ? -7.196 13.371 8.014 1.00 84.75 117 GLY A N 1
ATOM 932 C CA . GLY A 1 117 ? -7.028 14.498 7.097 1.00 84.75 117 GLY A CA 1
ATOM 933 C C . GLY A 1 117 ? -6.150 14.197 5.881 1.00 84.75 117 GLY A C 1
ATOM 934 O O . GLY A 1 117 ? -5.653 15.132 5.241 1.00 84.75 117 GLY A O 1
ATOM 935 N N . PHE A 1 118 ? -5.942 12.919 5.548 1.00 87.25 118 PHE A N 1
ATOM 936 C CA . PHE A 1 118 ? -5.311 12.551 4.283 1.00 87.25 118 PHE A CA 1
ATOM 937 C C . PHE A 1 118 ? -6.241 12.883 3.105 1.00 87.25 118 PHE A C 1
ATOM 939 O O . PHE A 1 118 ? -7.457 12.692 3.178 1.00 87.25 118 PHE A O 1
ATOM 946 N N . GLY A 1 119 ? -5.668 13.416 2.021 1.00 86.25 119 GLY A N 1
ATOM 947 C CA . GLY A 1 119 ? -6.421 13.806 0.828 1.00 86.25 119 GLY A CA 1
ATOM 948 C C . GLY A 1 119 ? -7.036 12.598 0.116 1.00 86.25 119 GLY A C 1
ATOM 949 O O . GLY A 1 119 ? -6.473 11.505 0.140 1.00 86.25 119 GLY A O 1
ATOM 950 N N . GLN A 1 120 ? -8.178 12.791 -0.553 1.00 87.56 120 GLN A N 1
ATOM 951 C CA . GLN A 1 120 ? -8.890 11.706 -1.249 1.00 87.56 120 GLN A CA 1
ATOM 952 C C . GLN A 1 120 ? -8.020 11.000 -2.294 1.00 87.56 120 GLN A C 1
ATOM 954 O O . GLN A 1 120 ? -8.048 9.775 -2.380 1.00 87.56 120 GLN A O 1
ATOM 959 N N . ASN A 1 121 ? -7.214 11.753 -3.050 1.00 87.00 121 ASN A N 1
ATOM 960 C CA . ASN A 1 121 ? -6.315 11.188 -4.057 1.00 87.00 121 ASN A CA 1
ATOM 961 C C . ASN A 1 121 ? -5.278 10.261 -3.425 1.00 87.00 121 ASN A C 1
ATOM 963 O O . ASN A 1 121 ? -5.103 9.130 -3.873 1.00 87.00 121 ASN A O 1
ATOM 967 N N . TRP A 1 122 ? -4.636 10.711 -2.348 1.00 87.19 122 TRP A N 1
ATOM 968 C CA . TRP A 1 122 ? -3.656 9.909 -1.629 1.00 87.19 122 TRP A CA 1
ATOM 969 C C . TRP A 1 122 ? -4.293 8.675 -0.978 1.00 87.19 122 TRP A C 1
ATOM 971 O O . TRP A 1 122 ? -3.773 7.569 -1.117 1.00 87.19 122 TRP A O 1
ATOM 981 N N . THR A 1 123 ? -5.460 8.832 -0.343 1.00 90.31 123 THR A N 1
ATOM 982 C CA . THR A 1 123 ? -6.205 7.703 0.231 1.00 90.31 123 THR A CA 1
AT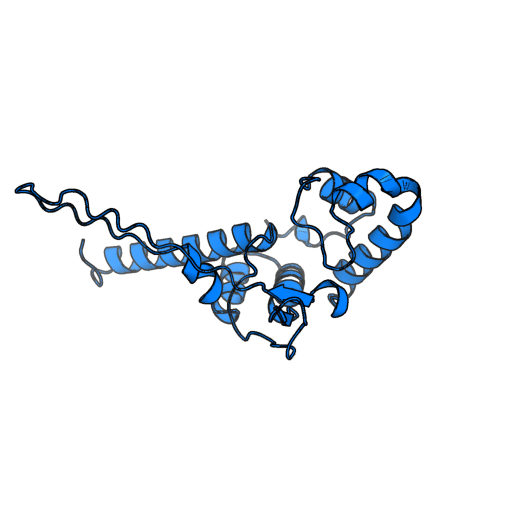OM 983 C C . THR A 1 123 ? -6.557 6.685 -0.850 1.00 90.31 123 THR A C 1
ATOM 985 O O . THR A 1 123 ? -6.350 5.493 -0.639 1.00 90.31 123 THR A O 1
ATOM 988 N N . ARG A 1 124 ? -6.998 7.129 -2.034 1.00 90.94 124 ARG A N 1
ATOM 989 C CA . ARG A 1 124 ? -7.267 6.244 -3.176 1.00 90.94 124 ARG A CA 1
ATOM 990 C C . ARG A 1 124 ? -6.026 5.442 -3.566 1.00 90.94 124 ARG A C 1
ATOM 992 O O . ARG A 1 124 ? -6.124 4.228 -3.676 1.00 90.94 124 ARG A O 1
ATOM 999 N N . LEU A 1 125 ? -4.867 6.087 -3.714 1.00 89.19 125 LEU A N 1
ATOM 1000 C CA . LEU A 1 125 ? -3.608 5.407 -4.060 1.00 89.19 125 LEU A CA 1
ATOM 1001 C C . LEU A 1 125 ? -3.222 4.340 -3.027 1.00 89.19 125 LEU A C 1
ATOM 1003 O O . LEU A 1 125 ? -2.853 3.223 -3.389 1.00 89.19 125 LEU A O 1
ATOM 1007 N N . VAL A 1 126 ? -3.350 4.654 -1.736 1.00 89.25 126 VAL A N 1
ATOM 1008 C CA . VAL A 1 126 ? -3.083 3.692 -0.657 1.00 89.25 126 VAL A CA 1
ATOM 1009 C C . VAL A 1 126 ? -4.072 2.528 -0.699 1.00 89.25 126 VAL A C 1
ATOM 1011 O O . VAL A 1 126 ? -3.663 1.370 -0.601 1.00 89.25 126 VAL A O 1
ATOM 1014 N N . MET A 1 127 ? -5.362 2.813 -0.873 1.00 91.62 127 MET A N 1
ATOM 1015 C CA . MET A 1 127 ? -6.389 1.776 -0.940 1.00 91.62 127 MET A CA 1
ATOM 1016 C C . MET A 1 127 ? -6.243 0.897 -2.184 1.00 91.62 127 MET A C 1
ATOM 1018 O O . MET A 1 127 ? -6.509 -0.297 -2.088 1.00 91.62 127 MET A O 1
ATOM 1022 N N . GLU A 1 128 ? -5.748 1.423 -3.305 1.00 90.12 128 GLU A N 1
ATOM 1023 C CA . GLU A 1 128 ? -5.403 0.631 -4.494 1.00 90.12 128 GLU A CA 1
ATOM 1024 C C . GLU A 1 128 ? -4.270 -0.362 -4.209 1.00 90.12 128 GLU A C 1
ATOM 1026 O O . GLU A 1 128 ? -4.384 -1.541 -4.549 1.00 90.12 128 GLU A O 1
ATOM 1031 N N . CYS A 1 129 ? -3.220 0.048 -3.489 1.00 87.31 129 CYS A N 1
ATOM 1032 C CA . CYS A 1 129 ? -2.164 -0.871 -3.041 1.00 87.31 129 CYS A CA 1
ATOM 1033 C C . CYS A 1 129 ? -2.701 -1.989 -2.133 1.00 87.31 129 CYS A C 1
ATOM 1035 O O . CYS A 1 129 ? -2.258 -3.135 -2.228 1.00 87.31 129 CYS A O 1
ATOM 1037 N N . VAL A 1 130 ? -3.641 -1.656 -1.246 1.00 88.62 130 VAL A N 1
ATOM 1038 C CA . VAL A 1 130 ? -4.196 -2.589 -0.256 1.00 88.62 130 VAL A CA 1
ATOM 1039 C C . VAL A 1 130 ? -5.210 -3.551 -0.886 1.00 88.62 130 VAL A C 1
ATOM 1041 O O . VAL A 1 130 ? -5.155 -4.750 -0.619 1.00 88.62 130 VAL A O 1
ATOM 1044 N N . ARG A 1 131 ? -6.116 -3.051 -1.736 1.00 89.69 131 ARG A N 1
ATOM 1045 C CA . ARG A 1 131 ? -7.234 -3.819 -2.312 1.00 89.69 131 ARG A CA 1
ATOM 1046 C C . ARG A 1 131 ? -6.831 -4.703 -3.491 1.00 89.69 131 ARG A C 1
ATOM 1048 O O . ARG A 1 131 ? -7.463 -5.731 -3.711 1.00 89.69 131 ARG A O 1
ATOM 1055 N N . SER A 1 132 ? -5.794 -4.326 -4.240 1.00 86.62 132 SER A N 1
ATOM 1056 C CA . SER A 1 132 ? -5.352 -5.071 -5.433 1.00 86.62 132 SER A CA 1
ATOM 1057 C C . SER A 1 132 ? -4.462 -6.281 -5.128 1.00 86.62 132 SER A C 1
ATOM 1059 O O . SER A 1 132 ? -4.043 -6.981 -6.053 1.00 86.62 132 SER A O 1
ATOM 1061 N N . VAL A 1 133 ? -4.143 -6.531 -3.854 1.00 85.19 133 VAL A N 1
ATOM 1062 C CA . VAL A 1 133 ? -3.231 -7.610 -3.469 1.00 85.19 133 VAL A CA 1
ATOM 1063 C C . VAL A 1 133 ? -3.833 -8.978 -3.792 1.00 85.19 133 VAL A C 1
ATOM 1065 O O . VAL A 1 133 ? -5.026 -9.220 -3.607 1.00 85.19 133 VAL A O 1
ATOM 1068 N N . THR A 1 134 ? -2.993 -9.894 -4.262 1.00 85.69 134 THR A N 1
ATOM 1069 C CA . THR A 1 134 ? -3.372 -11.293 -4.487 1.00 85.69 134 THR A CA 1
ATOM 1070 C C . THR A 1 134 ? -2.313 -12.230 -3.926 1.00 85.69 134 THR A C 1
ATOM 1072 O O . THR A 1 134 ? -1.135 -11.875 -3.835 1.00 85.69 134 THR A O 1
ATOM 1075 N N . TYR A 1 135 ? -2.736 -13.429 -3.540 1.00 84.88 135 TYR A N 1
ATOM 1076 C CA . TYR A 1 135 ? -1.877 -14.430 -2.923 1.00 84.88 135 TYR A CA 1
ATOM 1077 C C . TYR A 1 135 ? -1.960 -15.762 -3.648 1.00 84.88 135 TYR A C 1
ATOM 1079 O O . TYR A 1 135 ? -3.013 -16.110 -4.165 1.00 84.88 135 TYR A O 1
ATOM 1087 N N . SER A 1 136 ? -0.892 -16.544 -3.611 1.00 85.12 136 SER A N 1
ATOM 1088 C CA . SER A 1 136 ? -0.935 -17.980 -3.898 1.00 85.12 136 SER A CA 1
ATOM 1089 C C . SER A 1 136 ? -0.250 -18.735 -2.763 1.00 85.12 136 SER A C 1
ATOM 1091 O O . SER A 1 136 ? 0.777 -18.298 -2.232 1.00 85.12 136 SER A O 1
ATOM 1093 N N . VAL A 1 137 ? -0.840 -19.851 -2.334 1.00 83.25 137 VAL A N 1
ATOM 1094 C CA . VAL A 1 137 ? -0.236 -20.696 -1.295 1.00 83.25 137 VAL A CA 1
ATOM 1095 C C . VAL A 1 137 ? 0.731 -21.659 -1.963 1.00 83.25 137 VAL A C 1
ATOM 1097 O O . VAL A 1 137 ? 0.348 -22.402 -2.863 1.00 83.25 137 VAL A O 1
ATOM 1100 N N . LEU A 1 138 ? 1.983 -21.652 -1.517 1.00 80.31 138 LEU A N 1
ATOM 1101 C CA . LEU A 1 138 ? 2.983 -22.609 -1.966 1.00 80.31 138 LEU A CA 1
ATOM 1102 C C . LEU A 1 138 ? 2.817 -23.923 -1.201 1.00 80.31 138 LEU A C 1
ATOM 1104 O O . LEU A 1 138 ? 3.071 -23.989 0.005 1.00 80.31 138 LEU A O 1
ATOM 1108 N N . THR A 1 139 ? 2.457 -24.986 -1.915 1.00 80.19 139 THR A N 1
ATOM 1109 C CA . THR A 1 139 ? 2.481 -26.363 -1.403 1.00 80.19 139 THR A CA 1
ATOM 1110 C C . THR A 1 139 ? 3.631 -27.108 -2.063 1.00 80.19 139 THR A C 1
ATOM 1112 O O . THR A 1 139 ? 3.629 -27.295 -3.277 1.00 80.19 139 THR A O 1
ATOM 1115 N N . ASN A 1 140 ? 4.645 -27.495 -1.281 1.00 80.00 140 ASN A N 1
ATOM 1116 C CA . ASN A 1 140 ? 5.874 -28.131 -1.784 1.00 80.00 140 ASN A CA 1
ATOM 1117 C C . ASN A 1 140 ? 6.574 -27.335 -2.909 1.00 80.00 140 ASN A C 1
ATOM 1119 O O . ASN A 1 140 ? 7.106 -27.913 -3.850 1.00 80.00 140 ASN A O 1
ATOM 1123 N N . GLY A 1 141 ? 6.550 -25.999 -2.828 1.00 75.19 141 GLY A N 1
ATOM 1124 C CA . GLY A 1 141 ? 7.165 -25.108 -3.822 1.00 75.19 141 GLY A CA 1
ATOM 1125 C C . GLY A 1 141 ? 6.323 -24.845 -5.075 1.00 75.19 141 GLY A C 1
ATOM 1126 O O . GLY A 1 141 ? 6.718 -24.019 -5.891 1.00 75.19 141 GLY A O 1
ATOM 1127 N N . VAL A 1 142 ? 5.156 -25.480 -5.211 1.00 81.62 142 VAL A N 1
ATOM 1128 C CA . VAL A 1 142 ? 4.226 -25.247 -6.323 1.00 81.62 142 VAL A CA 1
ATOM 1129 C C . VAL A 1 142 ? 3.146 -24.246 -5.889 1.00 81.62 142 VAL A C 1
ATOM 1131 O O . VAL A 1 142 ? 2.513 -24.475 -4.853 1.00 81.62 142 VAL A O 1
ATOM 1134 N N . PRO A 1 143 ? 2.923 -23.144 -6.635 1.00 84.44 143 PRO A N 1
ATOM 1135 C CA . PRO A 1 143 ? 1.816 -22.225 -6.379 1.00 84.44 143 PRO A CA 1
ATOM 1136 C C . PRO A 1 143 ? 0.462 -22.902 -6.597 1.00 84.44 143 PRO A C 1
ATOM 1138 O O . PRO A 1 143 ? 0.212 -23.479 -7.654 1.00 84.44 143 PRO A O 1
ATOM 1141 N N . GLY A 1 144 ? -0.404 -22.825 -5.589 1.00 84.81 144 GLY A N 1
ATOM 1142 C CA . GLY A 1 144 ? -1.811 -23.202 -5.691 1.00 84.81 144 GLY A CA 1
ATOM 1143 C C . GLY A 1 144 ? -2.670 -22.107 -6.331 1.00 84.81 144 GLY A C 1
ATOM 1144 O O . GLY A 1 144 ? -2.181 -21.227 -7.039 1.00 84.81 144 GLY A O 1
ATOM 1145 N N . GLU A 1 145 ? -3.973 -22.145 -6.055 1.00 87.50 145 GLU A N 1
ATOM 1146 C CA . GLU A 1 145 ? -4.927 -21.167 -6.584 1.00 87.50 145 GLU A CA 1
ATOM 1147 C C . GLU A 1 145 ? -4.642 -19.739 -6.099 1.00 87.50 145 GLU A C 1
ATOM 1149 O O . GLU A 1 145 ? -4.135 -19.513 -4.994 1.00 87.50 145 GLU A O 1
ATOM 1154 N N . THR A 1 146 ? -4.995 -18.761 -6.938 1.00 86.62 146 THR A N 1
ATOM 1155 C CA . THR A 1 146 ? -4.888 -17.347 -6.576 1.00 86.62 146 THR A CA 1
ATOM 1156 C C . THR A 1 146 ? -6.057 -16.935 -5.692 1.00 86.62 146 THR A C 1
ATOM 1158 O O . THR A 1 146 ? -7.220 -17.070 -6.062 1.00 86.62 146 THR A O 1
ATOM 1161 N N . ILE A 1 147 ? -5.729 -16.377 -4.534 1.00 87.25 147 ILE A N 1
ATOM 1162 C CA . ILE A 1 147 ? -6.662 -15.910 -3.519 1.00 87.25 147 ILE A CA 1
ATOM 1163 C C . ILE A 1 147 ? -6.601 -14.384 -3.471 1.00 87.25 147 ILE A C 1
ATOM 1165 O O . ILE A 1 147 ? -5.531 -13.796 -3.296 1.00 87.25 147 ILE A O 1
ATOM 1169 N N . SER A 1 148 ? -7.760 -13.738 -3.565 1.00 86.75 148 SER A N 1
ATOM 1170 C CA . SER A 1 148 ? -7.914 -12.303 -3.312 1.00 86.75 148 SER A CA 1
ATOM 1171 C C . SER A 1 148 ? -8.517 -12.101 -1.920 1.00 86.75 148 SER A C 1
ATOM 1173 O O . SER A 1 148 ? -9.643 -12.543 -1.679 1.00 86.75 148 SER A O 1
ATOM 1175 N N . PRO A 1 149 ? -7.799 -11.476 -0.972 1.00 85.94 149 PRO A N 1
ATOM 1176 C CA . PRO A 1 149 ? -8.359 -11.189 0.340 1.00 85.94 149 PRO A CA 1
ATOM 1177 C C . PRO A 1 149 ? -9.437 -10.101 0.247 1.00 85.94 149 PRO A C 1
ATOM 1179 O O . PRO A 1 149 ? -9.458 -9.297 -0.678 1.00 85.94 149 PRO A O 1
ATOM 1182 N N . LEU A 1 150 ? -10.292 -10.038 1.267 1.00 85.06 150 LEU A N 1
ATOM 1183 C CA . LEU A 1 150 ? -11.270 -8.952 1.450 1.00 85.06 150 LEU A CA 1
ATOM 1184 C C . LEU A 1 150 ? -10.917 -8.031 2.629 1.00 85.06 150 LEU A C 1
ATOM 1186 O O . LEU A 1 150 ? -11.628 -7.072 2.926 1.00 85.06 150 LEU A O 1
ATOM 1190 N N . ARG A 1 151 ? -9.862 -8.378 3.370 1.00 87.25 151 ARG A N 1
ATOM 1191 C CA . ARG A 1 151 ? -9.375 -7.660 4.546 1.00 87.25 151 ARG A CA 1
ATOM 1192 C C . ARG A 1 151 ? -7.927 -8.035 4.829 1.00 87.25 151 ARG A C 1
ATOM 1194 O O . ARG A 1 151 ? -7.430 -9.046 4.338 1.00 87.25 151 ARG A O 1
ATOM 1201 N N . GLY A 1 152 ? -7.319 -7.270 5.717 1.00 85.31 152 GLY A N 1
ATOM 1202 C CA . GLY A 1 152 ? -5.985 -7.505 6.229 1.00 85.31 152 GLY A CA 1
ATOM 1203 C C . GLY A 1 152 ? -4.903 -6.744 5.470 1.00 85.31 152 GLY A C 1
ATOM 1204 O O . GLY A 1 152 ? -5.152 -6.148 4.421 1.00 85.31 152 GLY A O 1
ATOM 1205 N N . LEU A 1 153 ? -3.708 -6.729 6.050 1.00 83.88 153 LEU A N 1
ATOM 1206 C CA . LEU A 1 153 ? -2.524 -6.032 5.557 1.00 83.88 153 LEU A CA 1
ATOM 1207 C C . LEU A 1 153 ? -1.392 -7.033 5.310 1.00 83.88 153 LEU A C 1
ATOM 1209 O O . LEU A 1 153 ? -1.254 -8.014 6.040 1.00 83.88 153 LEU A O 1
ATOM 1213 N N . ARG A 1 154 ? -0.558 -6.774 4.301 1.00 79.69 154 ARG A N 1
ATOM 1214 C CA . ARG A 1 154 ? 0.526 -7.680 3.907 1.00 79.69 154 ARG A CA 1
ATOM 1215 C C . ARG A 1 154 ? 1.657 -7.656 4.934 1.00 79.69 154 ARG A C 1
ATOM 1217 O O . ARG A 1 154 ? 2.338 -6.647 5.113 1.00 79.69 154 ARG A O 1
ATOM 1224 N N . GLN A 1 155 ? 1.919 -8.787 5.578 1.00 69.88 155 GLN A N 1
ATOM 1225 C CA . GLN A 1 155 ? 3.028 -8.893 6.522 1.00 69.88 155 GLN A CA 1
ATOM 1226 C C . GLN A 1 155 ? 4.386 -8.808 5.798 1.00 69.88 155 GLN A C 1
ATOM 1228 O O . GLN A 1 155 ? 4.573 -9.393 4.734 1.00 69.88 155 GLN A O 1
ATOM 1233 N N . GLY A 1 156 ? 5.340 -8.063 6.367 1.00 67.00 156 GLY A N 1
ATOM 1234 C CA . GLY A 1 156 ? 6.668 -7.838 5.769 1.00 67.00 156 GLY A CA 1
ATOM 1235 C C . GLY A 1 156 ? 6.727 -6.687 4.753 1.00 67.00 156 GLY A C 1
ATOM 1236 O O . GLY A 1 156 ? 7.819 -6.289 4.332 1.00 67.00 156 GLY A O 1
ATOM 1237 N N . ASP A 1 157 ? 5.578 -6.102 4.409 1.00 73.12 157 ASP A N 1
ATOM 1238 C CA . ASP A 1 157 ? 5.494 -4.878 3.619 1.00 73.12 157 ASP A CA 1
ATOM 1239 C C . ASP A 1 157 ? 5.718 -3.645 4.512 1.00 73.12 157 ASP A C 1
ATOM 1241 O O . ASP A 1 157 ? 4.979 -3.460 5.485 1.00 73.12 157 ASP A O 1
ATOM 1245 N N . PRO A 1 158 ? 6.701 -2.778 4.205 1.00 70.88 158 PRO A N 1
ATOM 1246 C CA . PRO A 1 158 ? 6.943 -1.574 4.989 1.00 70.88 158 PRO A CA 1
ATOM 1247 C C . PRO A 1 158 ? 5.721 -0.649 5.058 1.00 70.88 158 PRO A C 1
ATOM 1249 O O . PRO A 1 158 ? 5.507 -0.046 6.106 1.00 70.88 158 PRO A O 1
ATOM 1252 N N . LEU A 1 159 ? 4.878 -0.583 4.019 1.00 79.12 159 LEU A N 1
ATOM 1253 C CA . LEU A 1 159 ? 3.659 0.233 4.053 1.00 79.12 159 LEU A CA 1
ATOM 1254 C C . LEU A 1 159 ? 2.647 -0.302 5.076 1.00 79.12 159 LEU A C 1
ATOM 1256 O O . LEU A 1 159 ? 2.033 0.467 5.815 1.00 79.12 159 LEU A O 1
ATOM 1260 N N . SER A 1 160 ? 2.512 -1.626 5.168 1.00 82.00 160 SER A N 1
ATOM 1261 C CA . SER A 1 160 ? 1.541 -2.275 6.055 1.00 82.00 160 SER A CA 1
ATOM 1262 C C . SER A 1 160 ? 1.800 -1.980 7.533 1.00 82.00 160 SER A C 1
ATOM 1264 O O . SER A 1 160 ? 0.846 -1.829 8.294 1.00 82.00 160 SER A O 1
ATOM 1266 N N . SER A 1 161 ? 3.062 -1.817 7.941 1.00 80.19 161 SER A N 1
ATOM 1267 C CA . SER A 1 161 ? 3.412 -1.413 9.310 1.00 80.19 161 SER A CA 1
ATOM 1268 C C . SER A 1 161 ? 2.876 -0.020 9.658 1.00 80.19 161 SER A C 1
ATOM 1270 O O . SER A 1 161 ? 2.303 0.168 10.729 1.00 80.19 161 SER A O 1
ATOM 1272 N N . TYR A 1 162 ? 3.003 0.952 8.749 1.00 83.06 162 TYR A N 1
ATOM 1273 C CA . TYR A 1 162 ? 2.491 2.310 8.975 1.00 83.06 162 TYR A CA 1
ATOM 1274 C C . TYR A 1 162 ? 0.960 2.355 8.976 1.00 83.06 162 TYR A C 1
ATOM 1276 O O . TYR A 1 162 ? 0.361 2.994 9.840 1.00 83.06 162 TYR A O 1
ATOM 1284 N N . LEU A 1 163 ? 0.315 1.629 8.059 1.00 82.56 163 LEU A N 1
ATOM 1285 C CA . LEU A 1 163 ? -1.148 1.527 8.019 1.00 82.56 163 LEU A CA 1
ATOM 1286 C C . LEU A 1 163 ? -1.706 0.860 9.282 1.00 82.56 163 LEU A C 1
ATOM 1288 O O . LEU A 1 163 ? -2.746 1.270 9.797 1.00 82.56 163 LEU A O 1
ATOM 1292 N N . PHE A 1 164 ? -0.995 -0.131 9.821 1.00 83.38 164 PHE A N 1
ATOM 1293 C CA . PHE A 1 164 ? -1.369 -0.756 11.084 1.00 83.38 164 PHE A CA 1
ATOM 1294 C C . PHE A 1 164 ? -1.302 0.228 12.259 1.00 83.38 164 PHE A C 1
ATOM 1296 O O . PHE A 1 164 ? -2.225 0.255 13.071 1.00 83.38 164 PHE A O 1
ATOM 1303 N N . LEU A 1 165 ? -0.266 1.072 12.328 1.00 82.12 165 LEU A N 1
ATOM 1304 C CA . LEU A 1 165 ? -0.157 2.110 13.361 1.00 82.12 165 LEU A CA 1
ATOM 1305 C C . LEU A 1 165 ? -1.316 3.111 13.296 1.00 82.12 165 LEU A C 1
ATOM 1307 O O . LEU A 1 165 ? -1.873 3.461 14.333 1.00 82.12 165 LEU A O 1
ATOM 1311 N N . ILE A 1 166 ? -1.736 3.507 12.092 1.00 83.69 166 ILE A N 1
ATOM 1312 C CA . ILE A 1 166 ? -2.907 4.377 11.904 1.00 83.69 166 ILE A CA 1
ATOM 1313 C C . ILE A 1 166 ? -4.179 3.724 12.468 1.00 83.69 166 ILE A C 1
ATOM 1315 O O . ILE A 1 166 ? -4.954 4.367 13.179 1.00 83.69 166 ILE A O 1
ATOM 1319 N N . CYS A 1 167 ? -4.387 2.436 12.193 1.00 82.75 167 CYS A N 1
ATOM 1320 C CA . CYS A 1 167 ? -5.506 1.685 12.763 1.00 82.75 167 CYS A CA 1
ATOM 1321 C C . CYS A 1 167 ? -5.413 1.571 14.293 1.00 82.75 167 CYS A C 1
ATOM 1323 O O . CYS A 1 167 ? -6.426 1.703 14.980 1.00 82.75 167 CYS A O 1
ATOM 1325 N N . ALA A 1 168 ? -4.215 1.332 14.833 1.00 82.44 168 ALA A N 1
ATOM 1326 C CA . ALA A 1 168 ? -3.988 1.216 16.271 1.00 82.44 168 ALA A CA 1
ATOM 1327 C C . ALA A 1 168 ? -4.277 2.535 17.006 1.00 82.44 168 ALA A C 1
ATOM 1329 O O . ALA A 1 168 ? -4.909 2.515 18.061 1.00 82.44 168 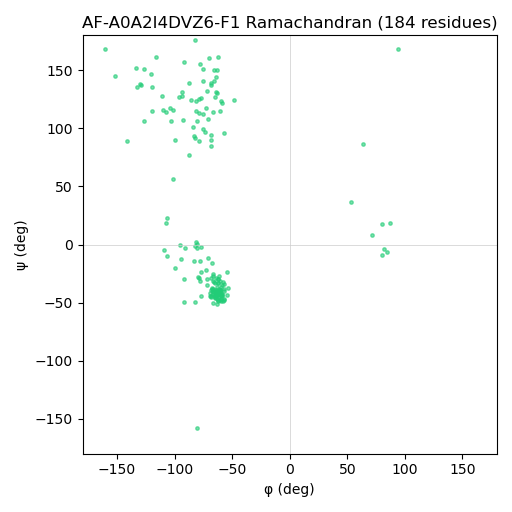ALA A O 1
ATOM 1330 N N . GLU A 1 169 ? -3.903 3.673 16.421 1.00 84.19 169 GLU A N 1
ATOM 1331 C CA . GLU A 1 169 ? -4.219 5.003 16.952 1.00 84.19 169 GLU A CA 1
ATOM 1332 C C . GLU A 1 169 ? -5.735 5.241 17.013 1.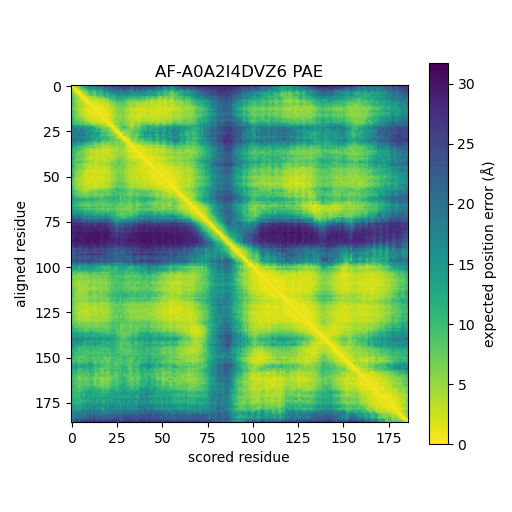00 84.19 169 GLU A C 1
ATOM 1334 O O . GLU A 1 169 ? -6.277 5.699 18.024 1.00 84.19 169 GLU A O 1
ATOM 1339 N N . GLY A 1 170 ? -6.450 4.847 15.953 1.00 80.62 170 GLY A N 1
ATOM 1340 C CA . GLY A 1 170 ? -7.910 4.893 15.917 1.00 80.62 170 GLY A CA 1
ATOM 1341 C C . GLY A 1 170 ? -8.557 4.043 17.009 1.00 80.62 170 GLY A C 1
ATOM 1342 O O . GLY A 1 170 ? -9.501 4.492 17.663 1.00 80.62 170 GLY A O 1
ATOM 1343 N N . LEU A 1 171 ? -8.039 2.835 17.241 1.00 78.12 171 LEU A N 1
ATOM 1344 C CA . LEU A 1 171 ? -8.498 1.962 18.320 1.00 78.12 171 LEU A CA 1
ATOM 1345 C C . LEU A 1 171 ? -8.216 2.571 19.701 1.00 78.12 171 LEU A C 1
ATOM 1347 O O . LEU A 1 171 ? -9.112 2.588 20.542 1.00 78.12 171 LEU A O 1
ATOM 1351 N N . SER A 1 172 ? -7.011 3.105 19.916 1.00 82.19 172 SER A N 1
ATOM 1352 C CA . SER A 1 172 ? -6.621 3.783 21.160 1.00 82.19 172 SER A CA 1
ATOM 1353 C C . SER A 1 172 ? -7.567 4.945 21.477 1.00 82.19 172 SER A C 1
ATOM 1355 O O . SER A 1 172 ? -8.138 5.016 22.566 1.00 82.19 172 SER A O 1
ATOM 1357 N N . SER A 1 173 ? -7.852 5.785 20.479 1.00 81.38 173 SER A N 1
ATOM 1358 C CA . SER A 1 173 ? -8.803 6.897 20.599 1.00 81.38 173 SER A CA 1
ATOM 1359 C C . SER A 1 173 ? -10.225 6.433 20.947 1.00 81.38 173 SER A C 1
ATOM 1361 O O . SER A 1 173 ? -10.924 7.079 21.729 1.00 81.38 173 SER A O 1
ATOM 1363 N N . LEU A 1 174 ? -10.682 5.314 20.371 1.00 80.62 174 LEU A N 1
ATOM 1364 C CA . LEU A 1 174 ? -11.995 4.742 20.689 1.00 80.62 174 LEU A CA 1
ATOM 1365 C C . LEU A 1 174 ? -12.052 4.195 22.118 1.00 80.62 174 LEU A C 1
ATOM 1367 O O . LEU A 1 174 ? -13.066 4.387 22.786 1.00 80.62 174 LEU A O 1
ATOM 1371 N N . LEU A 1 175 ? -10.978 3.560 22.594 1.00 81.00 175 LEU A N 1
ATOM 1372 C CA . LEU A 1 175 ? -10.881 3.058 23.966 1.00 81.00 175 LEU A CA 1
ATOM 1373 C C . LEU A 1 175 ? -10.898 4.205 24.981 1.00 81.00 175 LEU A C 1
ATOM 1375 O O . LEU A 1 175 ? -11.692 4.164 25.916 1.00 81.00 175 LEU A O 1
ATOM 1379 N N . GLN A 1 176 ? -10.127 5.269 24.744 1.00 82.12 176 GLN A N 1
ATOM 1380 C CA . GLN A 1 176 ? -10.142 6.472 25.588 1.00 82.12 176 GLN A CA 1
ATOM 1381 C C . GLN A 1 176 ? -11.522 7.145 25.610 1.00 82.12 176 GLN A C 1
ATOM 1383 O O . GLN A 1 176 ? -12.005 7.595 26.653 1.00 82.12 176 GLN A O 1
ATOM 1388 N N . LYS A 1 177 ? -12.211 7.194 24.462 1.00 83.62 177 LYS A N 1
ATOM 1389 C CA . LYS A 1 177 ? -13.588 7.702 24.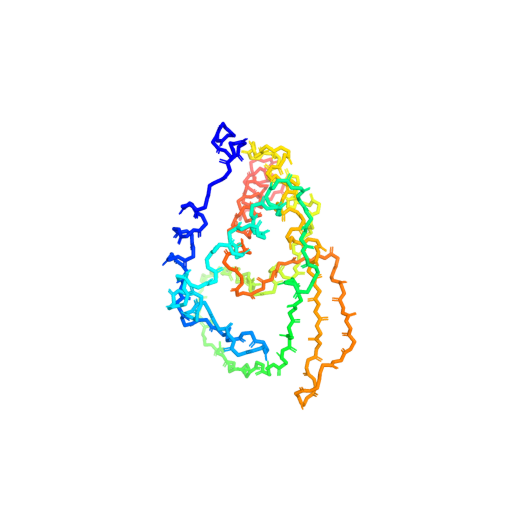396 1.00 83.62 177 LYS A CA 1
ATOM 1390 C C . LYS A 1 177 ? -14.564 6.814 25.177 1.00 83.62 177 LYS A C 1
ATOM 1392 O O . LYS A 1 177 ? -15.455 7.323 25.851 1.00 83.62 177 LYS A O 1
ATOM 1397 N N . ALA A 1 178 ? -14.409 5.496 25.093 1.00 81.06 178 ALA A N 1
ATOM 1398 C CA . ALA A 1 178 ? -15.253 4.554 25.815 1.00 81.06 178 ALA A CA 1
ATOM 1399 C C . ALA A 1 178 ? -15.039 4.650 27.336 1.00 81.06 178 ALA A C 1
ATOM 1401 O O . ALA A 1 178 ? -16.019 4.681 28.079 1.00 81.06 178 ALA A O 1
ATOM 1402 N N . GLU A 1 179 ? -13.791 4.796 27.784 1.00 84.25 179 GLU A N 1
ATOM 1403 C CA . GLU A 1 179 ? -13.429 5.025 29.188 1.00 84.25 179 GLU A CA 1
ATOM 1404 C C . GLU A 1 179 ? -13.997 6.350 29.713 1.00 84.25 179 GLU A C 1
ATOM 1406 O O . GLU A 1 179 ? -14.718 6.366 30.709 1.00 84.25 179 GLU A O 1
ATOM 1411 N N . SER A 1 180 ? -13.775 7.456 28.996 1.00 85.25 180 SER A N 1
ATOM 1412 C CA . SER A 1 180 ? -14.315 8.772 29.382 1.00 85.25 180 SER A CA 1
ATOM 1413 C C . SER A 1 180 ? -15.848 8.824 29.392 1.00 85.25 180 SER A C 1
ATOM 1415 O O . SER A 1 180 ? -16.431 9.548 30.195 1.00 85.25 180 SER A O 1
ATOM 1417 N N . SER A 1 181 ? -16.518 8.033 28.548 1.00 87.00 181 SER A N 1
ATOM 1418 C CA . SER A 1 181 ? -17.982 7.887 28.566 1.00 87.00 181 SER A CA 1
ATOM 1419 C C . SER A 1 181 ? -18.507 6.926 29.644 1.00 87.00 181 SER A C 1
ATOM 1421 O O . SER A 1 181 ? -19.717 6.747 29.768 1.00 87.00 181 SER A O 1
ATOM 1423 N N . GLY A 1 182 ? -17.618 6.283 30.409 1.00 80.25 182 GLY A N 1
ATOM 1424 C CA . GLY A 1 182 ? -17.960 5.292 31.431 1.00 80.25 182 GLY A CA 1
ATOM 1425 C C . GLY A 1 182 ? -18.457 3.950 30.881 1.00 80.25 182 GLY A C 1
ATOM 1426 O O . GLY A 1 182 ? -18.903 3.108 31.662 1.00 80.25 182 GLY A O 1
ATOM 1427 N N . ALA A 1 183 ? -18.386 3.736 29.562 1.00 73.12 183 ALA A N 1
ATOM 1428 C CA . ALA A 1 183 ? -18.798 2.500 28.894 1.00 73.12 183 ALA A CA 1
ATOM 1429 C C . ALA A 1 183 ? -17.819 1.339 29.140 1.00 73.12 183 ALA A C 1
ATOM 1431 O O . ALA A 1 183 ? -18.195 0.174 29.020 1.00 73.12 183 ALA A O 1
ATOM 1432 N N . ILE A 1 184 ? -16.571 1.655 29.490 1.00 69.69 184 ILE A N 1
ATOM 1433 C CA . ILE A 1 184 ? -15.547 0.699 29.914 1.00 69.69 184 ILE A CA 1
ATOM 1434 C C . ILE A 1 184 ? -14.939 1.235 31.213 1.00 69.69 184 ILE A C 1
ATOM 1436 O O . ILE A 1 184 ? -14.718 2.437 31.340 1.00 69.69 184 ILE A O 1
ATOM 1440 N N . LYS A 1 185 ? -14.695 0.351 32.182 1.00 61.31 185 LYS A N 1
ATOM 1441 C CA . LYS A 1 185 ? -13.964 0.656 33.418 1.00 61.31 185 LYS A CA 1
ATOM 1442 C C . LYS A 1 185 ? -12.731 -0.243 33.480 1.00 61.31 185 LYS A C 1
ATOM 1444 O O . LYS A 1 185 ? -12.843 -1.420 33.134 1.00 61.31 185 LYS A O 1
ATOM 1449 N N . GLY A 1 186 ? -11.592 0.343 33.846 1.00 59.22 186 GLY A N 1
ATOM 1450 C CA . GLY A 1 186 ? -10.326 -0.358 34.081 1.00 59.22 186 GLY A CA 1
ATOM 1451 C C . GLY A 1 186 ? -10.312 -1.118 35.396 1.00 59.22 186 GLY A C 1
ATOM 1452 O O . GLY A 1 186 ? -10.985 -0.653 36.345 1.00 59.22 186 GLY A O 1
#

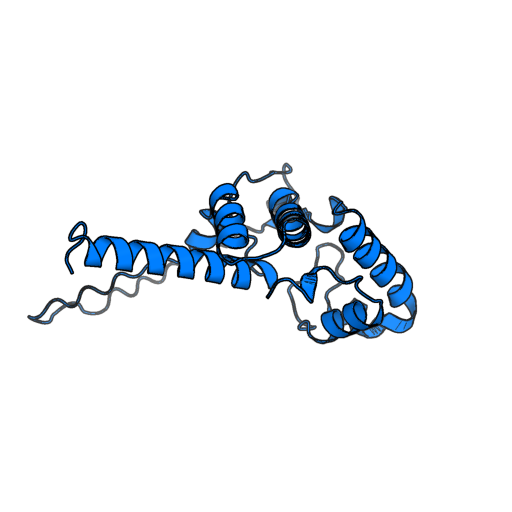Nearest PDB structures (foldseek):
  8uw3-assembly1_A  TM=7.803E-01  e=1.053E-05  Homo sapiens
  8sxu-assembly1_A  TM=7.793E-01  e=1.781E-05  Homo sapiens
  8c8j-assembly1_A  TM=7.913E-01  e=1.027E-04  Homo sapiens
  8ibz-assembly1_C  TM=7.044E-01  e=7.061E-04  Bombyx mori
  8gh6-assembly1_A  TM=6.807E-01  e=2.142E-03  Bombyx mori

Radius of gyration: 20.57 Å; Cα contacts (8 Å, |Δi|>4): 174; chains: 1; bounding box: 42×48×62 Å

Secondary structure (DSSP, 8-state):
-GGGTTSPP-HHHHHHHHHHS-S-SPPPTTS--HHHHHHTHHHHHHHHHHHHHHHHHH----GGGGEEEEE---------------SS--------GGGTGGG--HHHHHHHHHHTT--HHHHHHHHHHHHT-EEEEEETTEEEEEE--SS---TT-HHHHHHHHHHHHHHHHHHHHHHHTTSS--

Mean predicted aligned error: 11.16 Å

pLDDT: mean 76.11, std 13.35, range [40.97, 92.12]

Solvent-accessible surface area (backbone atoms only — not comparable to full-atom values): 11458 Å² total; per-residue (Å²): 127,40,85,72,69,76,53,87,83,52,61,65,58,49,53,52,53,57,70,71,48,69,47,87,50,87,56,45,97,85,66,59,28,55,37,53,56,66,76,41,31,91,76,47,40,65,63,54,34,50,56,51,50,51,24,75,70,73,47,60,74,61,59,83,79,39,54,44,80,43,72,85,72,87,81,81,79,76,82,80,85,76,84,94,83,66,99,69,86,79,82,77,83,78,75,67,62,85,65,45,40,62,61,41,48,54,71,58,49,53,53,48,42,50,73,75,49,48,43,70,70,52,50,49,45,53,48,38,65,58,65,57,34,34,35,22,47,37,58,95,84,43,73,52,70,81,42,70,68,88,46,32,46,59,84,93,42,76,66,36,58,57,55,47,51,56,50,49,52,54,50,51,54,50,50,52,51,33,40,76,68,63,78,43,82,134

Sequence (186 aa):
MSGNLDRMFTSEEVAAALKQMSPFKSPRPNGFGTGFYQDHWEIMGNEVSQAVLDFLKNGHMPRDLNHTHIAMIPKLLHTMQSRQKGREGSMAIKLEMSNAYDRVKWDYLEAMLIKLGFGQNWTRLVMECVRSVTYSVLTNGVPGETISPLRGLRQGDPLSSYLFLICAEGLSSLLQKAESSGAIKG

InterPro domains:
  IPR000477 Reverse transcriptase domain [PF00078] (67-178)
  IPR052343 Diverse Retrotransposon and Effector-Associated Protein [PTHR46890] (5-178)

Foldseek 3Di:
DAPVLPDQDDLVNVLVVLVPDDQDDDADPVRDGSVNCNVCCVPCSVVSSVLVSCCLVVVADDLVVQEEEDEDDDPPPPDPPDDDDDPDDDDDPPDPVVCVQQVAQLVLLLVLCVVVPYDPSSSSSLSSSAQSHWYFYQDVNDTDDIDGDRGGHDPPDPVSVVSVVSSVVVVVVVVVVCVVVVVDDD

Organism: Juglans regia (NCBI:txid51240)